Protein AF-A0A3M7KYK2-F1 (afdb_monomer_lite)

Foldseek 3Di:
DVQVVVVQVVVQVVCCVVVVDHDDDDDDAAQVQQPDDDPPPPPPDDDDDVVRVVCVVVVPDDPPDPPDPQPPPWDKDWDWDQTPVRDIDIDIDTHDDQLLVLLQRVQGNDDPVLVVVLQVLCVVLQWGHHSGFIWHDDPNDIDGPPAGAAAQEPPRDGDHDPPDHHRDTDNHNQSVCVSSHHGDDRSNRRDDD

Radius of gyration: 18.64 Å; chains: 1; bounding box: 44×45×49 Å

Secondary structure (DSSP, 8-state):
-HHHHHHHHHHHHHHHHHHS---------HHHHTT--------SS--S-HHHHHHHHTT--------S--S--SEEEEEEEE-TTS-EEEEEEEE--GGGHHHHHHHHH--HHHHHHHHHHHHHTTEEE-SS-EEEEETTEEEEETTTSPPEETTTEE-PPTT--TT----SHHHHHHHTTS----GGGG---

Organism: Auxenochlorella protothecoides (NCBI:txid3075)

Sequence (193 aa):
AEDVAEAVSRVQESLTRSSGVDGWTVEVVGGEARGGAAHDTAQEGLMPSHLERMRKDLELEDSAAPGVQSLDRFDHIYGVRRTAAGKVRRLDIILAPSEEFAMALVGWTGSRTYLRLLRQHAKDVGMYLNSHRLLRKIDGKARLVPDEAPPIVKGGREAWPVGWHAGRRILRQEDVFELLGVPYREPADRNCP

Structure (mmCIF, N/CA/C/O backbone):
data_AF-A0A3M7KYK2-F1
#
_entry.id   AF-A0A3M7KYK2-F1
#
loop_
_atom_site.group_PDB
_atom_site.id
_atom_site.type_symbol
_atom_site.label_atom_id
_atom_site.label_alt_id
_atom_site.label_comp_id
_atom_site.label_asym_id
_atom_site.label_entity_id
_atom_site.label_seq_id
_atom_site.pdbx_PDB_ins_code
_atom_site.Cartn_x
_atom_site.Cartn_y
_atom_site.Cartn_z
_atom_site.occupancy
_atom_site.B_iso_or_equiv
_atom_site.auth_seq_id
_atom_site.auth_comp_id
_atom_site.auth_asym_id
_atom_site.auth_atom_id
_atom_site.pdbx_PDB_model_num
ATOM 1 N N . ALA A 1 1 ? -18.487 2.452 10.565 1.00 59.88 1 ALA A N 1
ATOM 2 C CA . ALA A 1 1 ? -18.337 3.909 10.371 1.00 59.88 1 ALA A CA 1
ATOM 3 C C . ALA A 1 1 ? -17.957 4.606 11.680 1.00 59.88 1 ALA A C 1
ATOM 5 O O . ALA A 1 1 ? -16.775 4.849 11.866 1.00 59.88 1 ALA A O 1
ATOM 6 N N . GLU A 1 2 ? -18.883 4.831 12.621 1.00 63.69 2 GLU A N 1
ATOM 7 C CA . GLU A 1 2 ? -18.596 5.546 13.887 1.00 63.69 2 GLU A CA 1
ATOM 8 C C . GLU A 1 2 ? -17.530 4.849 14.757 1.00 63.69 2 GLU A C 1
ATOM 10 O O . GLU A 1 2 ? -16.568 5.472 15.190 1.00 63.69 2 GLU A O 1
ATOM 15 N N . ASP A 1 3 ? -17.621 3.523 14.893 1.00 81.56 3 ASP A N 1
ATOM 16 C CA . ASP A 1 3 ? -16.663 2.707 15.657 1.00 81.56 3 ASP A CA 1
ATOM 17 C C . ASP A 1 3 ? -15.225 2.740 15.085 1.00 81.56 3 ASP A C 1
ATOM 19 O O . ASP A 1 3 ? -14.246 2.630 15.820 1.00 81.56 3 ASP A O 1
ATOM 23 N N . VAL A 1 4 ? -15.084 2.897 13.763 1.00 85.38 4 VAL A N 1
ATOM 24 C CA . VAL A 1 4 ? -13.775 2.978 13.088 1.00 85.38 4 VAL A CA 1
ATOM 25 C C . VAL A 1 4 ? -13.176 4.372 13.258 1.00 85.38 4 VAL A C 1
ATOM 27 O O . VAL A 1 4 ? -11.998 4.482 13.578 1.0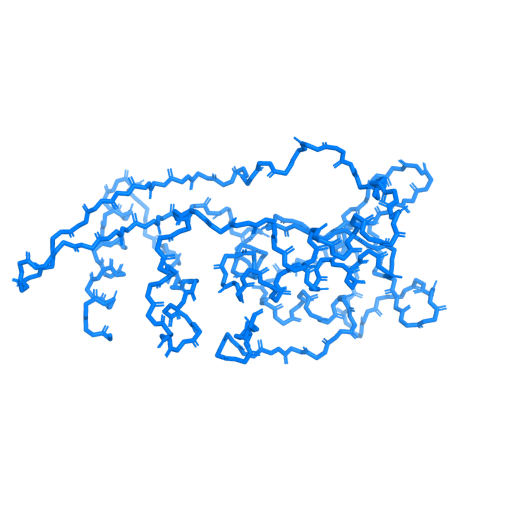0 85.38 4 VAL A O 1
ATOM 30 N N . ALA A 1 5 ? -13.986 5.425 13.112 1.00 87.50 5 ALA A N 1
ATOM 31 C CA . ALA A 1 5 ? -13.544 6.798 13.346 1.00 87.50 5 ALA A CA 1
ATOM 32 C C . ALA A 1 5 ? -13.070 6.998 14.797 1.00 87.50 5 ALA A C 1
ATOM 34 O O . ALA A 1 5 ? -12.009 7.579 15.021 1.00 87.50 5 ALA A O 1
ATOM 35 N N . GLU A 1 6 ? -13.796 6.436 15.774 1.00 88.25 6 GLU A N 1
ATOM 36 C CA . GLU A 1 6 ? -13.362 6.425 17.177 1.00 88.25 6 GLU A CA 1
ATOM 37 C C . GLU A 1 6 ? -12.011 5.707 17.337 1.00 88.25 6 GLU A C 1
ATOM 39 O O . GLU A 1 6 ? -11.122 6.190 18.039 1.00 88.25 6 GLU A O 1
ATOM 44 N N . ALA A 1 7 ? -11.826 4.562 16.670 1.00 88.62 7 ALA A N 1
ATOM 45 C CA . ALA A 1 7 ? -10.569 3.821 16.720 1.00 88.62 7 ALA A CA 1
ATOM 46 C C . ALA A 1 7 ? -9.393 4.636 16.165 1.00 88.62 7 ALA A C 1
ATOM 48 O O . ALA A 1 7 ? -8.351 4.700 16.812 1.00 88.62 7 ALA A O 1
ATOM 49 N N . VAL A 1 8 ? -9.568 5.276 15.004 1.00 91.75 8 VAL A N 1
ATOM 50 C CA . VAL A 1 8 ? -8.538 6.113 14.368 1.00 91.75 8 VAL A CA 1
ATOM 51 C C . VAL A 1 8 ? -8.145 7.271 15.280 1.00 91.75 8 VAL A C 1
ATOM 53 O O . VAL A 1 8 ? -6.960 7.447 15.553 1.00 91.75 8 VAL A O 1
ATOM 56 N N . SER A 1 9 ? -9.126 7.997 15.824 1.00 90.56 9 SER A N 1
ATOM 57 C CA . SER A 1 9 ? -8.880 9.113 16.744 1.00 90.56 9 SER A CA 1
ATOM 58 C C . SER A 1 9 ? -8.108 8.664 17.991 1.00 90.56 9 SER A C 1
ATOM 60 O O . SER A 1 9 ? -7.094 9.269 18.338 1.00 90.56 9 SER A O 1
ATOM 62 N N . ARG A 1 10 ? -8.495 7.542 18.615 1.00 89.19 10 ARG A N 1
ATOM 63 C CA . ARG A 1 10 ? -7.775 6.995 19.779 1.00 89.19 10 ARG A CA 1
ATOM 64 C C . ARG A 1 10 ? -6.349 6.558 19.448 1.00 89.19 10 ARG A C 1
ATOM 66 O O . ARG A 1 10 ? -5.458 6.727 20.280 1.00 89.19 10 ARG A O 1
ATOM 73 N N . VAL A 1 11 ? -6.127 5.976 18.268 1.00 90.69 11 VAL A N 1
ATOM 74 C CA . VAL A 1 11 ? -4.783 5.591 17.811 1.00 90.69 11 VAL A CA 1
ATOM 75 C C . VAL A 1 11 ? -3.921 6.834 17.610 1.00 90.69 11 VAL A C 1
ATOM 77 O O . VAL A 1 11 ? -2.809 6.867 18.129 1.00 90.69 11 VAL A O 1
ATOM 80 N N . GLN A 1 12 ? -4.440 7.872 16.948 1.00 90.62 12 GLN A N 1
ATOM 81 C CA . GLN A 1 12 ? -3.732 9.143 16.766 1.00 90.62 12 GLN A CA 1
ATOM 82 C C . GLN A 1 12 ? -3.347 9.779 18.106 1.00 90.62 12 GLN A C 1
ATOM 84 O O . GLN A 1 12 ? -2.176 10.075 18.326 1.00 90.62 12 GLN A O 1
ATOM 89 N N . GLU A 1 13 ? -4.293 9.907 19.041 1.00 89.06 13 GLU A N 1
ATOM 90 C CA . GLU A 1 13 ? -4.017 10.443 20.380 1.00 89.06 13 GLU A CA 1
ATOM 91 C C . GLU A 1 13 ? -2.962 9.623 21.132 1.00 89.06 13 GLU A C 1
ATOM 93 O O . GLU A 1 13 ? -2.103 10.178 21.822 1.00 89.06 13 GLU A O 1
ATOM 98 N N . SER A 1 14 ? -3.027 8.293 21.022 1.00 87.81 14 SER A N 1
ATOM 99 C CA . SER A 1 14 ? -2.068 7.404 21.671 1.00 87.81 14 SER A CA 1
ATOM 100 C C . SER A 1 14 ? -0.672 7.540 21.069 1.00 87.81 14 SER A C 1
ATOM 102 O O . SER A 1 14 ? 0.290 7.549 21.833 1.00 87.81 14 SER A O 1
ATOM 104 N N . LEU A 1 15 ? -0.558 7.649 19.741 1.00 85.75 15 LEU A N 1
ATOM 105 C CA . LEU A 1 15 ? 0.714 7.829 19.037 1.00 85.75 15 LEU A CA 1
ATOM 106 C C . LEU A 1 15 ? 1.351 9.174 19.376 1.00 85.75 15 LEU A C 1
ATOM 108 O O . LEU A 1 15 ? 2.526 9.211 19.740 1.00 85.75 15 LEU A O 1
ATOM 112 N N . THR A 1 16 ? 0.582 10.265 19.341 1.00 86.44 16 THR A N 1
ATOM 113 C CA . THR A 1 16 ? 1.059 11.588 19.769 1.00 86.44 16 THR A CA 1
ATOM 114 C C . THR A 1 16 ? 1.558 11.538 21.212 1.00 86.44 16 THR A C 1
ATOM 116 O O . THR A 1 16 ? 2.676 11.961 21.504 1.00 86.44 16 THR A O 1
ATOM 119 N N . ARG A 1 17 ? 0.768 10.957 22.125 1.00 86.56 17 ARG A N 1
ATOM 120 C CA . ARG A 1 17 ? 1.125 10.882 23.548 1.00 86.56 17 ARG A CA 1
ATOM 121 C C . ARG A 1 17 ? 2.377 10.042 23.801 1.00 86.56 17 ARG A C 1
ATOM 123 O O . ARG A 1 17 ? 3.172 10.411 24.658 1.00 86.56 17 ARG A O 1
ATOM 130 N N . SER A 1 18 ? 2.532 8.906 23.120 1.00 84.94 18 SER A N 1
ATOM 131 C CA . SER A 1 18 ? 3.648 7.983 23.363 1.00 84.94 18 SER A CA 1
ATOM 132 C C . SER A 1 18 ? 4.945 8.420 22.689 1.00 84.94 18 SER A C 1
ATOM 134 O O . SER A 1 18 ? 6.015 8.209 23.252 1.00 84.94 18 SER A O 1
ATOM 136 N N . SER A 1 19 ? 4.860 9.024 21.502 1.00 82.88 19 SER A N 1
ATOM 137 C CA . SER A 1 19 ? 6.032 9.489 20.754 1.00 82.88 19 SER A CA 1
ATOM 138 C C . SER A 1 19 ? 6.493 10.889 21.161 1.00 82.88 19 SER A C 1
ATOM 140 O O . SER A 1 19 ? 7.652 11.228 20.942 1.00 82.88 19 SER A O 1
ATOM 142 N N . GLY A 1 20 ? 5.601 11.709 21.730 1.00 84.38 20 GLY A N 1
ATOM 143 C CA . GLY A 1 20 ? 5.850 13.134 21.960 1.00 84.38 20 GLY A CA 1
ATOM 144 C C . GLY A 1 20 ? 5.929 13.955 20.667 1.00 84.38 20 GLY A C 1
ATOM 145 O O . GLY A 1 20 ? 6.381 15.097 20.704 1.00 84.38 20 GLY A O 1
ATOM 146 N N . VAL A 1 21 ? 5.525 13.374 19.532 1.00 80.19 21 VAL A N 1
ATOM 147 C CA . VAL A 1 21 ? 5.583 13.979 18.200 1.00 80.19 21 VAL A CA 1
ATOM 148 C C . VAL A 1 21 ? 4.176 14.038 17.614 1.00 80.19 21 VAL A C 1
ATOM 150 O O . VAL A 1 21 ? 3.455 13.040 17.601 1.00 80.19 21 VAL A O 1
ATOM 153 N N . ASP A 1 22 ? 3.804 15.210 17.108 1.00 85.50 22 ASP A N 1
ATOM 154 C CA . ASP A 1 22 ? 2.563 15.427 16.365 1.00 85.50 22 ASP A CA 1
ATOM 155 C C . ASP A 1 22 ? 2.722 15.122 14.868 1.00 85.50 22 ASP A C 1
ATOM 157 O O . ASP A 1 22 ? 3.828 14.997 14.345 1.00 85.50 22 ASP A O 1
ATOM 161 N N . GLY A 1 23 ? 1.596 15.037 14.152 1.00 84.50 23 GLY A N 1
ATOM 162 C CA . GLY A 1 23 ? 1.594 14.894 12.690 1.00 84.50 23 GLY A CA 1
ATOM 163 C C . GLY A 1 23 ? 1.622 13.451 12.179 1.00 84.50 23 GLY A C 1
ATOM 164 O O . GLY A 1 23 ? 1.933 13.219 11.011 1.00 84.50 23 GLY A O 1
ATOM 165 N N . TRP A 1 24 ? 1.272 12.475 13.020 1.00 87.25 24 TRP A N 1
ATOM 166 C CA . TRP A 1 24 ? 1.077 11.094 12.581 1.00 87.25 24 TRP A CA 1
ATOM 167 C C . TRP A 1 24 ? -0.020 11.000 11.517 1.00 87.25 24 TRP A C 1
ATOM 169 O O . TRP A 1 24 ? -1.162 11.410 11.733 1.00 87.25 24 TRP A O 1
ATOM 179 N N . THR A 1 25 ? 0.322 10.400 10.378 1.00 92.38 25 THR A N 1
ATOM 180 C CA . THR A 1 25 ? -0.662 10.012 9.363 1.00 92.38 25 THR A CA 1
ATOM 181 C C . THR A 1 25 ? -1.198 8.629 9.713 1.00 92.38 25 THR A C 1
ATOM 183 O O . THR A 1 25 ? -0.422 7.690 9.884 1.00 92.38 25 THR A O 1
ATOM 186 N N . VAL A 1 26 ? -2.519 8.505 9.842 1.00 93.81 26 VAL A N 1
ATOM 187 C CA . VAL A 1 26 ? -3.191 7.243 10.172 1.00 93.81 26 VAL A CA 1
ATOM 188 C C . VAL A 1 26 ? -4.247 6.972 9.117 1.00 93.81 26 VAL A C 1
ATOM 190 O O . VAL A 1 26 ? -5.131 7.793 8.900 1.00 93.81 26 VAL A O 1
ATOM 193 N N . GLU A 1 27 ? -4.151 5.804 8.493 1.00 94.94 27 GLU A N 1
ATOM 194 C CA . GLU A 1 27 ? -5.055 5.360 7.437 1.00 94.94 27 GLU A CA 1
ATOM 195 C C . GLU A 1 27 ? -5.660 4.007 7.799 1.00 94.94 27 GLU A C 1
ATOM 197 O O . GLU A 1 27 ? -4.992 3.126 8.351 1.00 94.94 27 GLU A O 1
ATOM 202 N N . VAL A 1 28 ? -6.941 3.836 7.482 1.00 94.75 28 VAL A N 1
ATOM 203 C CA . VAL A 1 28 ? -7.630 2.555 7.656 1.00 94.75 28 VAL A CA 1
ATOM 204 C C . VAL A 1 28 ? -7.282 1.662 6.471 1.00 94.75 28 VAL A C 1
ATOM 206 O O . VAL A 1 28 ? -7.365 2.081 5.320 1.00 94.75 28 VAL A O 1
ATOM 209 N N . VAL A 1 29 ? -6.925 0.411 6.751 1.00 94.56 29 VAL A N 1
ATOM 210 C CA . VAL A 1 29 ? -6.591 -0.610 5.747 1.00 94.56 29 VAL A CA 1
ATOM 211 C C . VAL A 1 29 ? -7.493 -1.841 5.905 1.00 94.56 29 VAL A C 1
ATOM 213 O O . VAL A 1 29 ? -8.429 -1.859 6.708 1.00 94.56 29 VAL A O 1
ATOM 216 N N . GLY A 1 30 ? -7.247 -2.893 5.124 1.00 92.06 30 GLY A N 1
ATOM 217 C CA . GLY A 1 30 ? -8.010 -4.134 5.197 1.00 92.06 30 GLY A CA 1
ATOM 218 C C . GLY A 1 30 ? -9.466 -3.999 4.740 1.00 92.06 30 GLY A C 1
ATOM 219 O O . GLY A 1 30 ? -9.801 -3.184 3.886 1.00 92.06 30 GLY A O 1
ATOM 220 N N . GLY A 1 31 ? -10.338 -4.866 5.264 1.00 89.69 31 GLY A N 1
ATOM 221 C CA . GLY A 1 31 ? -11.735 -4.971 4.818 1.00 89.69 31 GLY A CA 1
ATOM 222 C C . GLY A 1 31 ? -12.553 -3.691 4.995 1.00 89.69 31 GLY A C 1
ATOM 223 O O . GLY A 1 31 ? -13.379 -3.385 4.139 1.00 89.69 31 GLY A O 1
ATOM 224 N N . GLU A 1 32 ? -12.282 -2.919 6.050 1.00 90.50 32 GLU A N 1
ATOM 225 C CA . GLU A 1 32 ? -12.949 -1.635 6.303 1.00 90.50 32 GLU A CA 1
ATOM 226 C C . GLU A 1 32 ? -12.626 -0.609 5.207 1.00 90.50 32 GLU A C 1
ATOM 228 O O . GLU A 1 32 ? -13.537 0.009 4.663 1.00 90.50 32 GLU A O 1
ATOM 233 N N . ALA A 1 33 ? -11.358 -0.503 4.789 1.00 92.00 33 ALA A N 1
ATOM 234 C CA . ALA A 1 33 ? -10.956 0.380 3.690 1.00 92.00 33 ALA A CA 1
ATOM 235 C C . ALA A 1 33 ? -11.617 0.004 2.355 1.00 92.00 33 ALA A C 1
ATOM 237 O O . ALA A 1 33 ? -11.868 0.857 1.510 1.00 92.00 33 ALA A O 1
ATOM 238 N N . ARG A 1 34 ? -11.928 -1.283 2.165 1.00 92.44 34 ARG A N 1
ATOM 239 C CA . ARG A 1 34 ? -12.569 -1.806 0.951 1.00 92.44 34 ARG A CA 1
ATOM 240 C C . ARG A 1 34 ? -14.101 -1.780 0.995 1.00 92.44 34 ARG A C 1
ATOM 242 O O . ARG A 1 34 ? -14.731 -2.460 0.186 1.00 92.44 34 ARG A O 1
ATOM 249 N N . GLY A 1 35 ? -14.704 -1.040 1.927 1.00 85.19 35 GLY A N 1
ATOM 250 C CA . GLY A 1 35 ? -16.158 -0.863 2.000 1.00 85.19 35 GLY A CA 1
ATOM 251 C C . GLY A 1 35 ? -16.911 -1.934 2.796 1.00 85.19 35 GLY A C 1
ATOM 252 O O . GLY A 1 35 ? -18.132 -1.996 2.704 1.00 85.19 35 GLY A O 1
ATOM 253 N N . GLY A 1 36 ? -16.214 -2.751 3.592 1.00 68.31 36 GLY A N 1
ATOM 254 C CA . GLY A 1 36 ? -16.837 -3.624 4.586 1.00 68.31 36 GLY A CA 1
ATOM 255 C C . GLY A 1 36 ? -17.591 -4.820 4.001 1.00 68.31 36 GLY A C 1
ATOM 256 O O . GLY A 1 36 ? -18.817 -4.857 3.992 1.00 68.31 36 GLY A O 1
ATOM 257 N N . ALA A 1 37 ? -16.859 -5.868 3.623 1.00 44.16 37 ALA A N 1
ATOM 258 C CA . ALA A 1 37 ? -17.377 -7.222 3.801 1.00 44.16 37 ALA A CA 1
ATOM 259 C C . ALA A 1 37 ? -17.016 -7.670 5.223 1.00 44.16 37 ALA A C 1
ATOM 261 O O . ALA A 1 37 ? -15.950 -7.309 5.727 1.00 44.16 37 ALA A O 1
ATOM 262 N N . ALA A 1 38 ? -17.922 -8.406 5.874 1.00 42.47 38 ALA A N 1
ATOM 263 C CA . ALA A 1 38 ? -17.741 -8.959 7.212 1.00 42.47 38 ALA A CA 1
ATOM 264 C C . ALA A 1 38 ? -16.336 -9.551 7.406 1.00 42.47 38 ALA A C 1
ATOM 266 O O . ALA A 1 38 ? -15.736 -10.021 6.439 1.00 42.47 38 ALA A O 1
ATOM 267 N N . HIS A 1 39 ? -15.856 -9.517 8.661 1.00 41.62 39 HIS A N 1
ATOM 268 C CA . HIS A 1 39 ? -14.653 -10.203 9.145 1.00 41.62 39 HIS A CA 1
ATOM 269 C C . HIS A 1 39 ? -14.289 -11.379 8.243 1.00 41.62 39 HIS A C 1
ATOM 271 O O . HIS A 1 39 ? -15.163 -12.218 8.006 1.00 41.62 39 HIS A O 1
ATOM 277 N N . ASP A 1 40 ? -13.016 -11.463 7.830 1.00 40.84 40 ASP A N 1
ATOM 278 C CA . ASP A 1 40 ? -12.405 -12.732 7.435 1.00 40.84 40 ASP A CA 1
ATOM 279 C C . ASP A 1 40 ? -12.871 -13.755 8.471 1.00 40.84 40 ASP A C 1
ATOM 281 O O . ASP A 1 40 ? -12.436 -13.744 9.628 1.00 40.84 40 ASP A O 1
ATOM 285 N N . THR A 1 41 ? -13.889 -14.530 8.094 1.00 35.00 41 THR A N 1
ATOM 286 C CA . THR A 1 41 ? -14.477 -15.533 8.963 1.00 35.00 41 THR A CA 1
ATOM 287 C C . THR A 1 41 ? -13.315 -16.456 9.236 1.00 35.00 41 THR A C 1
ATOM 289 O O . THR A 1 41 ? -12.590 -16.790 8.293 1.00 35.00 41 THR A O 1
ATOM 292 N N . ALA A 1 42 ? -13.058 -16.711 10.519 1.00 33.69 42 ALA A N 1
ATOM 293 C CA . ALA A 1 42 ? -11.889 -17.428 10.997 1.00 33.69 42 ALA A CA 1
ATOM 294 C C . ALA A 1 42 ? -11.447 -18.482 9.974 1.00 33.69 42 ALA A C 1
ATOM 296 O O . ALA A 1 42 ? -12.242 -19.336 9.584 1.00 33.69 42 ALA A O 1
ATOM 297 N N . GLN A 1 43 ? -10.194 -18.408 9.515 1.00 41.28 43 GLN A N 1
ATOM 298 C CA . GLN A 1 43 ? -9.599 -19.459 8.681 1.00 41.28 43 GLN A CA 1
ATOM 299 C C . GLN A 1 43 ? -9.304 -20.704 9.520 1.00 41.28 43 GLN A C 1
ATOM 301 O O . GLN A 1 43 ? -8.238 -21.299 9.417 1.00 41.28 43 GLN A O 1
ATOM 306 N N . GLU A 1 44 ? -10.238 -21.093 10.378 1.00 30.69 44 GLU A N 1
ATOM 307 C CA . GLU A 1 44 ? -10.228 -22.390 11.014 1.00 30.69 44 GLU A CA 1
ATOM 308 C C . GLU A 1 44 ? -10.760 -23.389 9.984 1.00 30.69 44 GLU A C 1
ATOM 310 O O . GLU A 1 44 ? -11.952 -23.453 9.695 1.00 30.69 44 GLU A O 1
ATOM 315 N N . GLY A 1 45 ? -9.838 -24.133 9.368 1.00 40.31 45 GLY A N 1
ATOM 316 C CA . GLY A 1 45 ? -10.164 -25.335 8.596 1.00 40.31 45 GLY A CA 1
ATOM 317 C C . GLY A 1 45 ? -10.263 -25.196 7.074 1.00 40.31 45 GLY A C 1
ATOM 318 O O . GLY A 1 45 ? -10.680 -26.152 6.420 1.00 40.31 45 GLY A O 1
ATOM 319 N N . LEU A 1 46 ? -9.866 -24.075 6.463 1.00 39.56 46 LEU A N 1
ATOM 320 C CA . LEU A 1 46 ? -9.838 -24.001 4.998 1.00 39.56 46 LEU A CA 1
ATOM 321 C C . LEU A 1 46 ? -8.626 -24.758 4.437 1.00 39.56 46 LEU A C 1
ATOM 323 O O . LEU A 1 46 ? -7.484 -24.319 4.550 1.00 39.56 46 LEU A O 1
ATOM 327 N N . MET A 1 47 ? -8.939 -25.897 3.808 1.00 39.09 47 MET A N 1
ATOM 328 C CA . MET A 1 47 ? -8.150 -26.605 2.792 1.00 39.09 47 MET A CA 1
ATOM 329 C C . MET A 1 47 ? -7.330 -25.640 1.920 1.00 39.09 47 MET A C 1
ATOM 331 O O . MET A 1 47 ? -7.786 -24.510 1.711 1.00 39.09 47 MET A O 1
ATOM 335 N N . PRO A 1 48 ? -6.194 -26.089 1.339 1.00 48.44 48 PRO A N 1
ATOM 336 C CA . PRO A 1 48 ? -5.345 -25.250 0.501 1.00 48.44 48 PRO A CA 1
ATOM 337 C C . PRO A 1 48 ? -6.197 -24.402 -0.440 1.00 48.44 48 PRO A C 1
ATOM 339 O O . PRO A 1 48 ? -7.138 -24.907 -1.083 1.00 48.44 48 PRO A O 1
ATOM 342 N N . SER A 1 49 ? -5.912 -23.099 -0.452 1.00 55.50 49 SER A N 1
ATOM 343 C CA . SER A 1 49 ? -6.605 -22.124 -1.286 1.00 55.50 49 SER A CA 1
ATOM 344 C C . SER A 1 49 ? -6.716 -22.673 -2.706 1.00 55.50 49 SER A C 1
ATOM 346 O O . SER A 1 49 ? -5.847 -23.423 -3.147 1.00 55.50 49 SER A O 1
ATOM 348 N N . HIS A 1 50 ? -7.783 -22.348 -3.442 1.00 53.06 50 HIS A N 1
ATOM 349 C CA . HIS A 1 50 ? -7.945 -22.866 -4.810 1.00 53.06 50 HIS A CA 1
ATOM 350 C C . HIS A 1 50 ? -6.682 -22.658 -5.663 1.00 53.06 50 HIS A C 1
ATOM 352 O O . HIS A 1 50 ? -6.329 -23.529 -6.441 1.00 53.06 50 HIS A O 1
ATOM 358 N N . LEU A 1 51 ? -5.930 -21.582 -5.410 1.00 51.25 51 LEU A N 1
ATOM 359 C CA . LEU A 1 51 ? -4.621 -21.321 -6.009 1.00 51.25 51 LEU A CA 1
ATOM 360 C C . LEU A 1 51 ? -3.519 -22.315 -5.600 1.00 51.25 51 LEU A C 1
ATOM 362 O O . LEU A 1 51 ? -2.713 -22.687 -6.441 1.00 51.25 51 LEU A O 1
ATOM 366 N N . GLU A 1 52 ? -3.458 -22.753 -4.341 1.00 54.59 52 GLU A N 1
ATOM 367 C CA . GLU A 1 52 ? -2.514 -23.792 -3.895 1.00 54.59 52 GLU A CA 1
ATOM 368 C C . GLU A 1 52 ? -2.869 -25.164 -4.477 1.00 54.59 52 GLU A C 1
ATOM 370 O O . GLU A 1 52 ? -1.972 -25.893 -4.893 1.00 54.59 52 GLU A O 1
ATOM 375 N N . ARG A 1 53 ? -4.167 -25.490 -4.576 1.00 62.38 53 ARG A N 1
ATOM 376 C CA . ARG A 1 53 ? -4.630 -26.687 -5.299 1.00 62.38 53 ARG A CA 1
ATOM 377 C C . ARG A 1 53 ? -4.261 -26.620 -6.776 1.00 62.38 53 ARG A C 1
ATOM 379 O O . ARG A 1 53 ? -3.598 -27.522 -7.255 1.00 62.38 53 ARG A O 1
ATOM 386 N N . MET A 1 54 ? -4.555 -25.510 -7.452 1.00 58.75 54 MET A N 1
ATOM 387 C CA . MET A 1 54 ? -4.183 -25.311 -8.855 1.00 58.75 54 MET A CA 1
ATOM 388 C C . MET A 1 54 ? -2.670 -25.373 -9.080 1.00 58.75 54 MET A C 1
ATOM 390 O O . MET A 1 54 ? -2.236 -25.974 -10.052 1.00 58.75 54 MET A O 1
ATOM 394 N N . ARG A 1 55 ? -1.846 -24.791 -8.195 1.00 60.81 55 ARG A N 1
ATOM 395 C CA . ARG A 1 55 ? -0.378 -24.904 -8.295 1.00 60.81 55 ARG A CA 1
ATOM 396 C C . ARG A 1 55 ? 0.084 -26.354 -8.219 1.00 60.81 55 ARG A C 1
ATOM 398 O O . ARG A 1 55 ? 0.966 -26.736 -8.978 1.00 60.81 55 ARG A O 1
ATOM 405 N N . LYS A 1 56 ? -0.521 -27.138 -7.322 1.00 63.09 56 LYS A N 1
ATOM 406 C CA . LYS A 1 56 ? -0.240 -28.566 -7.181 1.00 63.09 56 LYS A CA 1
ATOM 407 C C . LYS A 1 56 ? -0.722 -29.365 -8.396 1.00 63.09 56 LYS A C 1
ATOM 409 O O . LYS A 1 56 ? 0.036 -30.179 -8.902 1.00 63.09 56 LYS A O 1
ATOM 414 N N . ASP A 1 57 ? -1.941 -29.112 -8.865 1.00 70.38 57 ASP A N 1
ATOM 415 C CA . ASP A 1 57 ? -2.551 -29.806 -10.008 1.00 70.38 57 ASP A CA 1
ATOM 416 C C . ASP A 1 57 ? -1.809 -29.524 -11.324 1.00 70.38 57 ASP A C 1
ATOM 418 O O . ASP A 1 57 ? -1.787 -30.362 -12.218 1.00 70.38 57 ASP A O 1
ATOM 422 N N . LEU A 1 58 ? -1.202 -28.341 -11.441 1.00 68.38 58 LEU A N 1
ATOM 423 C CA . LEU A 1 58 ? -0.432 -27.913 -12.610 1.00 68.38 58 LEU A CA 1
ATOM 424 C C . LEU A 1 58 ? 1.075 -28.202 -12.487 1.00 68.38 58 LEU A C 1
ATOM 426 O O . LEU A 1 58 ? 1.831 -27.733 -13.334 1.00 68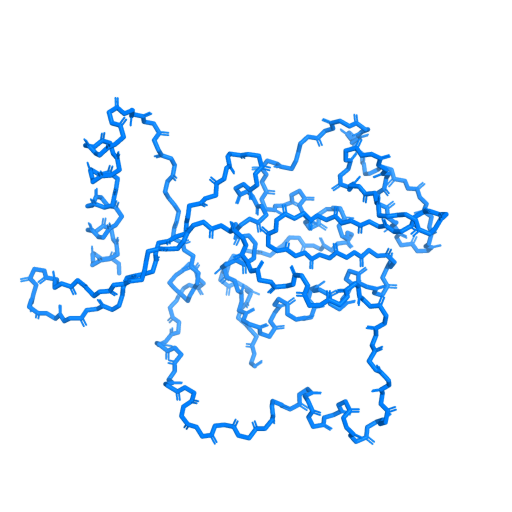.38 58 LEU A O 1
ATOM 430 N N . GLU A 1 59 ? 1.510 -28.911 -11.437 1.00 66.44 59 GLU A N 1
ATOM 431 C CA . GLU A 1 59 ? 2.922 -29.244 -11.167 1.00 66.44 59 GLU A CA 1
ATOM 432 C C . GLU A 1 59 ? 3.870 -28.029 -11.259 1.00 66.44 59 GLU A C 1
ATOM 434 O O . GLU A 1 59 ? 5.020 -28.132 -11.684 1.00 66.44 59 GLU A O 1
ATOM 439 N N . LEU A 1 60 ? 3.386 -26.842 -10.877 1.00 60.06 60 LEU A N 1
ATOM 440 C CA . LEU A 1 60 ? 4.161 -25.609 -11.004 1.00 60.06 60 LEU A CA 1
ATOM 441 C C . LEU A 1 60 ? 5.271 -25.573 -9.949 1.00 60.06 60 LEU A C 1
ATOM 443 O O . LEU A 1 60 ? 4.990 -25.592 -8.749 1.00 60.06 60 LEU A O 1
ATOM 447 N N . GLU A 1 61 ? 6.523 -25.450 -10.396 1.00 51.72 61 GLU A N 1
ATOM 448 C CA . GLU A 1 61 ? 7.673 -25.271 -9.508 1.00 51.72 61 GLU A CA 1
ATOM 449 C C . GLU A 1 61 ? 7.560 -23.985 -8.672 1.00 51.72 61 GLU A C 1
ATOM 451 O O . GLU A 1 61 ? 6.954 -22.976 -9.068 1.00 51.72 61 GLU A O 1
ATOM 456 N N . ASP A 1 62 ? 8.181 -23.995 -7.491 1.00 49.22 62 ASP A N 1
ATOM 457 C CA . ASP A 1 62 ? 8.290 -22.797 -6.675 1.00 49.22 62 ASP A CA 1
ATOM 458 C C . ASP A 1 62 ? 9.093 -21.733 -7.418 1.00 49.22 62 ASP A C 1
ATOM 460 O O . ASP A 1 62 ? 10.294 -21.851 -7.646 1.00 49.22 62 ASP A O 1
ATOM 464 N N . SER A 1 63 ? 8.397 -20.661 -7.808 1.00 46.41 63 SER A N 1
ATOM 465 C CA . SER A 1 63 ? 9.016 -19.491 -8.419 1.00 46.41 63 SER A CA 1
ATOM 466 C C . SER A 1 63 ? 10.241 -19.080 -7.601 1.00 46.41 63 SER A C 1
ATOM 468 O O . SER A 1 63 ? 10.089 -18.854 -6.398 1.00 46.41 63 SER A O 1
ATOM 470 N N . ALA A 1 64 ? 11.392 -18.908 -8.262 1.00 42.59 64 ALA A N 1
ATOM 471 C CA . ALA A 1 64 ? 12.672 -18.422 -7.728 1.00 42.59 64 ALA A CA 1
ATOM 472 C C . ALA A 1 64 ? 12.626 -16.970 -7.191 1.00 42.59 64 ALA A C 1
ATOM 474 O O . ALA A 1 64 ? 13.596 -16.212 -7.277 1.00 42.59 64 ALA A O 1
ATOM 475 N N . ALA A 1 65 ? 11.476 -16.557 -6.657 1.00 44.69 65 ALA A N 1
ATOM 476 C CA . ALA A 1 65 ? 11.355 -15.395 -5.810 1.00 44.69 65 ALA A CA 1
ATOM 477 C C . ALA A 1 65 ? 12.304 -15.582 -4.615 1.00 44.69 65 ALA A C 1
ATOM 479 O O . ALA A 1 65 ? 12.354 -16.682 -4.059 1.00 44.69 65 ALA A O 1
ATOM 480 N N . PRO A 1 66 ? 13.059 -14.541 -4.227 1.00 40.88 66 PRO A N 1
ATOM 481 C CA . PRO A 1 66 ? 13.943 -14.591 -3.071 1.00 40.88 66 PRO A CA 1
ATOM 482 C C . PRO A 1 66 ? 13.224 -15.225 -1.875 1.00 40.88 66 PRO A C 1
ATOM 484 O O . PRO A 1 66 ? 12.158 -14.759 -1.465 1.00 40.88 66 PRO A O 1
ATOM 487 N N . GLY A 1 67 ? 13.773 -16.338 -1.388 1.00 37.94 67 GLY A N 1
ATOM 488 C CA . GLY A 1 67 ? 13.151 -17.160 -0.360 1.00 37.94 67 GLY A CA 1
ATOM 489 C C . GLY A 1 67 ? 12.910 -16.379 0.929 1.00 37.94 67 GLY A C 1
ATOM 490 O O . GLY A 1 67 ? 13.764 -15.611 1.352 1.00 37.94 67 GLY A O 1
ATOM 491 N N . VAL A 1 68 ? 11.737 -16.594 1.533 1.00 38.91 68 VAL A N 1
ATOM 492 C CA . VAL A 1 68 ? 11.454 -16.523 2.985 1.00 38.91 68 VAL A CA 1
ATOM 493 C C . VAL A 1 68 ? 11.980 -15.278 3.740 1.00 38.91 68 VAL A C 1
ATOM 495 O O . VAL A 1 68 ? 12.068 -15.273 4.957 1.00 38.91 68 VAL A O 1
ATOM 498 N N . GLN A 1 69 ? 12.238 -14.159 3.060 1.00 37.19 69 GLN A N 1
ATOM 499 C CA . GLN A 1 69 ? 12.324 -12.822 3.672 1.00 37.19 69 GLN A CA 1
ATOM 500 C C . GLN A 1 69 ? 10.973 -12.089 3.594 1.00 37.19 69 GLN A C 1
ATOM 502 O O . GLN A 1 69 ? 10.890 -10.875 3.725 1.00 37.19 69 GLN A O 1
ATOM 507 N N . SER A 1 70 ? 9.894 -12.852 3.388 1.00 46.12 70 SER A N 1
ATOM 508 C CA . SER A 1 70 ? 8.496 -12.409 3.347 1.00 46.12 70 SER A CA 1
ATOM 509 C C . SER A 1 70 ? 7.873 -12.281 4.748 1.00 46.12 70 SER A C 1
ATOM 511 O O . SER A 1 70 ? 6.668 -12.483 4.906 1.00 46.12 70 SER A O 1
ATOM 513 N N . LEU A 1 71 ? 8.666 -11.984 5.777 1.00 56.75 71 LEU A N 1
ATOM 514 C CA . LEU A 1 71 ? 8.092 -11.450 7.006 1.00 56.75 71 LEU A CA 1
ATOM 515 C C . LEU A 1 71 ? 7.924 -9.957 6.772 1.00 56.75 71 LEU A C 1
ATOM 517 O O . LEU A 1 71 ? 8.885 -9.265 6.437 1.00 56.75 71 LEU A O 1
ATOM 521 N N . ASP A 1 72 ? 6.681 -9.497 6.865 1.00 77.12 72 ASP A N 1
ATOM 522 C CA . ASP A 1 72 ? 6.418 -8.070 6.893 1.00 77.12 72 ASP A CA 1
ATOM 523 C C . ASP A 1 72 ? 7.211 -7.475 8.064 1.00 77.12 72 ASP A C 1
ATOM 525 O O . ASP A 1 72 ? 7.031 -7.894 9.206 1.00 77.12 72 ASP A O 1
ATOM 529 N N . ARG A 1 73 ? 8.156 -6.586 7.751 1.00 86.38 73 ARG A N 1
ATOM 530 C CA . ARG A 1 73 ? 9.111 -6.029 8.720 1.00 86.38 73 ARG A CA 1
ATOM 531 C C . ARG A 1 73 ? 8.641 -4.727 9.364 1.00 86.38 73 ARG A C 1
ATOM 533 O O . ARG A 1 73 ? 9.440 -4.079 10.033 1.00 86.38 73 ARG A O 1
ATOM 540 N N . PHE A 1 74 ? 7.422 -4.281 9.069 1.00 88.94 74 PHE A N 1
ATOM 541 C CA . PHE A 1 74 ? 6.833 -3.175 9.811 1.00 88.94 74 PHE A CA 1
ATOM 542 C C . PHE A 1 74 ? 6.609 -3.597 11.262 1.00 88.94 74 PHE A C 1
ATOM 544 O O . PHE A 1 74 ? 6.465 -4.784 11.544 1.00 88.94 74 PHE A O 1
ATOM 551 N N . ASP A 1 75 ? 6.572 -2.636 12.182 1.00 86.81 75 ASP A N 1
ATOM 552 C CA . ASP A 1 75 ? 6.198 -2.957 13.556 1.00 86.81 75 ASP A CA 1
ATOM 553 C C . ASP A 1 75 ? 4.684 -3.173 13.623 1.00 86.81 75 ASP A C 1
ATOM 555 O O . ASP A 1 75 ? 3.901 -2.356 13.125 1.00 86.81 75 ASP A O 1
ATOM 559 N N . HIS A 1 76 ? 4.267 -4.267 14.261 1.00 84.88 76 HIS A N 1
ATOM 560 C CA . HIS A 1 76 ? 2.858 -4.605 14.444 1.00 84.88 76 HIS A CA 1
ATOM 561 C C . HIS A 1 76 ? 2.460 -4.528 15.909 1.00 84.88 76 HIS A C 1
ATOM 563 O O . HIS A 1 76 ? 3.118 -5.090 16.784 1.00 84.88 76 HIS A O 1
ATOM 569 N N . ILE A 1 77 ? 1.314 -3.908 16.163 1.00 85.44 77 ILE A N 1
ATOM 570 C CA . ILE A 1 77 ? 0.629 -3.984 17.449 1.00 85.44 77 ILE A CA 1
ATOM 571 C C . ILE A 1 77 ? -0.698 -4.689 17.202 1.00 85.44 77 ILE A C 1
ATOM 573 O O . ILE A 1 77 ? -1.614 -4.121 16.609 1.00 85.44 77 ILE A O 1
ATOM 577 N N . TYR A 1 78 ? -0.791 -5.931 17.667 1.00 85.94 78 TYR A N 1
ATOM 578 C CA . TYR A 1 78 ? -2.024 -6.710 17.644 1.00 85.94 78 TYR A CA 1
ATOM 579 C C . TYR A 1 78 ? -2.711 -6.614 18.996 1.00 85.94 78 TYR A C 1
ATOM 581 O O . TYR A 1 78 ? -2.085 -6.797 20.043 1.00 85.94 78 TYR A O 1
ATOM 589 N N . GLY A 1 79 ? -4.011 -6.356 18.989 1.00 83.19 79 GLY A N 1
ATOM 590 C CA . GLY A 1 79 ? -4.748 -6.206 20.227 1.00 83.19 79 GLY A CA 1
ATOM 591 C C . GLY A 1 79 ? -6.24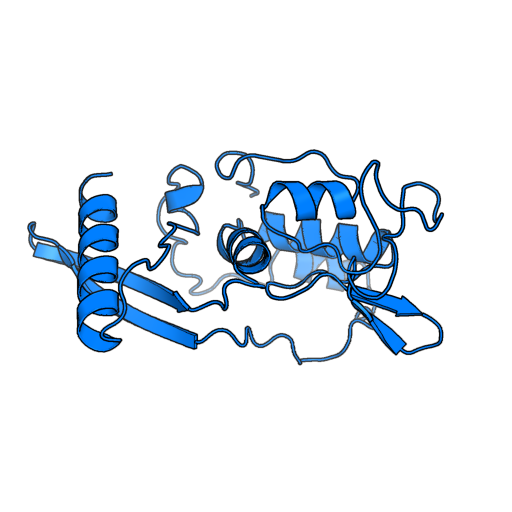8 -6.336 20.071 1.00 83.19 79 GLY A C 1
ATOM 592 O O . GLY A 1 79 ? -6.804 -6.594 19.002 1.00 83.19 79 GLY A O 1
ATOM 593 N N . VAL A 1 80 ? -6.920 -6.144 21.198 1.00 87.31 80 VAL A N 1
ATOM 594 C CA . VAL A 1 80 ? -8.371 -6.044 21.271 1.00 87.31 80 VAL A CA 1
ATOM 595 C C . VAL A 1 80 ? -8.734 -4.746 21.965 1.00 87.31 80 VAL A C 1
ATOM 597 O O . VAL A 1 80 ? -8.131 -4.377 22.971 1.00 87.31 80 VAL A O 1
ATOM 600 N N . ARG A 1 81 ? -9.742 -4.053 21.445 1.00 84.44 81 ARG A N 1
ATOM 601 C CA . ARG A 1 81 ? -10.317 -2.872 22.086 1.00 84.44 81 ARG A CA 1
ATOM 602 C C . ARG A 1 81 ? -11.778 -3.104 22.418 1.00 84.44 81 ARG A C 1
ATOM 604 O O . ARG A 1 81 ? -12.484 -3.837 21.723 1.00 84.44 81 ARG A O 1
ATOM 611 N N . ARG A 1 82 ? -12.239 -2.436 23.469 1.00 87.31 82 ARG A N 1
ATOM 612 C CA . ARG A 1 82 ? -13.656 -2.354 23.806 1.00 87.31 82 ARG A CA 1
ATOM 613 C C . ARG A 1 82 ? -14.212 -1.037 23.269 1.00 87.31 82 ARG A C 1
ATOM 615 O O . ARG A 1 82 ? -13.665 0.020 23.555 1.00 87.31 82 ARG A O 1
ATOM 622 N N . THR A 1 83 ? -15.266 -1.123 22.468 1.00 85.19 83 THR A N 1
ATOM 623 C CA . THR A 1 83 ? -16.019 0.032 21.947 1.00 85.19 83 THR A CA 1
ATOM 624 C C . THR A 1 83 ? -16.827 0.697 23.065 1.00 85.19 83 THR A C 1
ATOM 626 O O . THR A 1 83 ? -17.124 0.039 24.069 1.00 85.19 83 THR A O 1
ATOM 629 N N . ALA A 1 84 ? -17.264 1.948 22.880 1.00 81.25 84 ALA A N 1
ATOM 630 C CA . ALA A 1 84 ? -18.167 2.618 23.826 1.00 81.25 84 ALA A CA 1
ATOM 631 C C . ALA A 1 84 ? -19.470 1.824 24.075 1.00 81.25 84 ALA A C 1
ATOM 633 O O . ALA A 1 84 ? -19.979 1.785 25.191 1.00 81.25 84 ALA A O 1
ATOM 634 N N . ALA A 1 85 ? -19.953 1.095 23.064 1.00 85.06 85 ALA A N 1
ATOM 635 C CA . ALA A 1 85 ? -21.113 0.203 23.156 1.00 85.06 85 ALA A CA 1
ATOM 636 C C . ALA A 1 85 ? -20.810 -1.165 23.815 1.00 85.06 85 ALA A C 1
ATOM 638 O O . ALA A 1 85 ? -21.617 -2.090 23.736 1.00 85.06 85 ALA A O 1
ATOM 639 N N . GLY A 1 86 ? -19.622 -1.352 24.399 1.00 86.31 86 GLY A N 1
ATOM 640 C CA . GLY A 1 86 ? -19.230 -2.565 25.124 1.00 86.31 86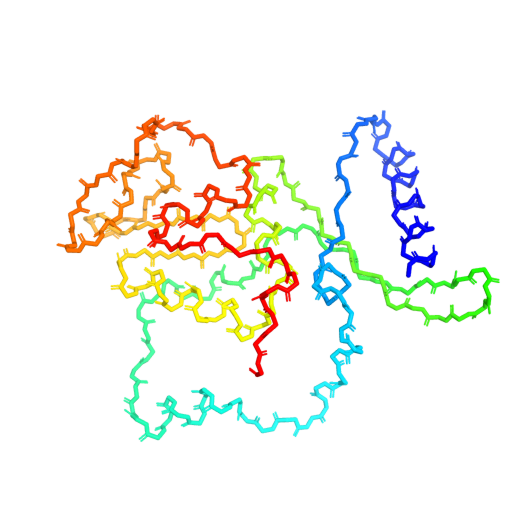 GLY A CA 1
ATOM 641 C C . GLY A 1 86 ? -18.759 -3.740 24.257 1.00 86.31 86 GLY A C 1
ATOM 642 O O . GLY A 1 86 ? -18.215 -4.704 24.804 1.00 86.31 86 GLY A O 1
ATOM 643 N N . LYS A 1 87 ? -18.896 -3.663 22.924 1.00 86.38 87 LYS A N 1
ATOM 644 C CA . LYS A 1 87 ? -18.410 -4.692 21.982 1.00 86.38 87 LYS A CA 1
ATOM 645 C C . LYS A 1 87 ? -16.885 -4.788 22.015 1.00 86.38 87 LYS A C 1
ATOM 647 O O . LYS A 1 87 ? -16.216 -3.763 22.123 1.00 86.38 87 LYS A O 1
ATOM 652 N N . VAL A 1 88 ? -16.344 -5.997 21.879 1.00 86.38 88 VAL A N 1
ATOM 653 C CA . VAL A 1 88 ? -14.899 -6.243 21.749 1.00 86.38 88 VAL A CA 1
ATOM 654 C C . VAL A 1 88 ? -14.556 -6.404 20.270 1.00 86.38 88 VAL A C 1
ATOM 656 O O . VAL A 1 88 ? -15.221 -7.155 19.558 1.00 86.38 88 VAL A O 1
ATOM 659 N N . ARG A 1 89 ? -13.538 -5.682 19.801 1.00 83.44 89 ARG A N 1
ATOM 660 C CA . ARG A 1 89 ? -13.063 -5.691 18.412 1.00 83.44 89 ARG A CA 1
ATOM 661 C C . ARG A 1 89 ? -11.565 -5.954 18.382 1.00 83.44 89 ARG A C 1
ATOM 663 O O . ARG A 1 89 ? -10.851 -5.432 19.235 1.00 83.44 89 ARG A O 1
ATOM 670 N N . ARG A 1 90 ? -11.091 -6.724 17.399 1.00 86.31 90 ARG A N 1
ATOM 671 C CA . ARG A 1 90 ? -9.654 -6.810 17.107 1.00 86.31 90 ARG A CA 1
ATOM 672 C C . ARG A 1 90 ? -9.183 -5.466 16.541 1.00 86.31 90 ARG A C 1
ATOM 674 O O . ARG A 1 90 ? -9.917 -4.845 15.773 1.00 86.31 90 ARG A O 1
ATOM 681 N N . LEU A 1 91 ? -8.003 -5.021 16.949 1.00 85.69 91 LEU A N 1
ATOM 682 C CA . LEU A 1 91 ? -7.327 -3.839 16.432 1.00 85.69 91 LEU A CA 1
ATOM 683 C C . LEU A 1 91 ? -5.894 -4.236 16.093 1.00 85.69 91 LEU A C 1
ATOM 685 O O . LEU A 1 91 ? -5.141 -4.619 16.986 1.00 85.69 91 LEU A O 1
ATOM 689 N N . ASP A 1 92 ? -5.547 -4.104 14.820 1.00 90.44 92 ASP A N 1
ATOM 690 C CA . ASP A 1 92 ? -4.216 -4.388 14.303 1.00 90.44 92 ASP A CA 1
ATOM 691 C C . ASP A 1 92 ? -3.642 -3.058 13.787 1.00 90.44 92 ASP A C 1
ATOM 693 O O . ASP A 1 92 ? -4.243 -2.418 12.922 1.00 90.44 92 ASP A O 1
ATOM 697 N N . ILE A 1 93 ? -2.524 -2.606 14.356 1.00 90.06 93 ILE A N 1
ATOM 698 C CA . ILE A 1 93 ? -1.824 -1.373 13.963 1.00 90.06 93 ILE A CA 1
ATOM 699 C C . ILE A 1 93 ? -0.511 -1.774 13.298 1.00 90.06 93 ILE A C 1
ATOM 701 O O . ILE A 1 93 ? 0.239 -2.573 13.857 1.00 90.06 93 ILE A O 1
ATOM 705 N N . ILE A 1 94 ? -0.232 -1.202 12.128 1.00 92.94 94 ILE A N 1
ATOM 706 C CA . ILE A 1 94 ? 1.025 -1.382 11.396 1.00 92.94 94 ILE A CA 1
ATOM 707 C C . ILE A 1 94 ? 1.740 -0.034 11.344 1.00 92.94 94 ILE A C 1
ATOM 709 O O . ILE A 1 94 ? 1.165 0.946 10.868 1.00 92.94 94 ILE A O 1
ATOM 713 N N . LEU A 1 95 ? 2.981 0.025 11.824 1.00 89.62 95 LEU A N 1
ATOM 714 C CA . LEU A 1 95 ? 3.810 1.226 11.769 1.00 89.62 95 LEU A CA 1
ATOM 715 C C . LEU A 1 95 ? 4.787 1.120 10.599 1.00 89.62 95 LEU A C 1
ATOM 717 O O . LEU A 1 95 ? 5.692 0.285 10.593 1.00 89.62 95 LEU A O 1
ATOM 721 N N . ALA A 1 96 ? 4.601 1.987 9.608 1.00 91.00 96 ALA A N 1
ATOM 722 C CA . ALA A 1 96 ? 5.459 2.071 8.435 1.00 91.00 96 ALA A CA 1
ATOM 723 C C . ALA A 1 96 ? 6.239 3.397 8.431 1.00 91.00 96 ALA A C 1
ATOM 725 O O . ALA A 1 96 ? 5.663 4.440 8.753 1.00 91.00 96 ALA A O 1
ATOM 726 N N . PRO A 1 97 ? 7.522 3.399 8.020 1.00 90.62 97 PRO A N 1
ATOM 727 C CA . PRO A 1 97 ? 8.236 4.635 7.725 1.00 90.62 97 PRO A CA 1
ATOM 728 C C . PRO A 1 97 ? 7.525 5.426 6.623 1.00 90.62 97 PRO A C 1
ATOM 730 O O . PRO A 1 97 ? 6.905 4.842 5.729 1.00 90.62 97 PRO A O 1
ATOM 733 N N . SER A 1 98 ? 7.663 6.752 6.640 1.00 88.44 98 SER A N 1
ATOM 734 C CA . SER A 1 98 ? 6.990 7.643 5.681 1.00 88.44 98 SER A CA 1
ATOM 735 C C . SER A 1 98 ? 7.330 7.323 4.215 1.00 88.44 98 SER A C 1
ATOM 737 O O . SER A 1 98 ? 6.509 7.471 3.316 1.00 88.44 98 SER A O 1
ATOM 739 N N . GLU A 1 99 ? 8.539 6.814 3.976 1.00 87.69 99 GLU A N 1
ATOM 740 C CA . GLU A 1 99 ? 9.091 6.352 2.699 1.00 87.69 99 GLU A CA 1
ATOM 741 C C . GLU A 1 99 ? 8.365 5.132 2.138 1.00 87.69 99 GLU A C 1
ATOM 743 O O . GLU A 1 99 ? 8.392 4.897 0.933 1.00 87.69 99 GLU A O 1
ATOM 748 N N . GLU A 1 100 ? 7.748 4.342 3.010 1.00 92.00 100 GLU A N 1
ATOM 749 C CA . GLU A 1 100 ? 7.129 3.057 2.685 1.00 92.00 100 GLU A CA 1
ATOM 750 C C . GLU A 1 100 ? 5.616 3.117 2.843 1.00 92.00 100 GLU A C 1
ATOM 752 O O . GLU A 1 100 ? 4.943 2.124 2.588 1.00 92.00 100 GLU A O 1
ATOM 757 N N . PHE A 1 101 ? 5.071 4.266 3.248 1.00 93.94 101 PHE A N 1
ATOM 758 C CA . PHE A 1 101 ? 3.668 4.406 3.612 1.00 93.94 101 PHE A CA 1
ATOM 759 C C . PHE A 1 101 ? 2.736 4.011 2.463 1.00 93.94 101 PHE A C 1
ATOM 761 O O . PHE A 1 101 ? 1.845 3.187 2.644 1.00 93.94 101 PHE A O 1
ATOM 768 N N . ALA A 1 102 ? 3.000 4.487 1.243 1.00 95.81 102 ALA A N 1
ATOM 769 C CA . ALA A 1 102 ? 2.229 4.102 0.060 1.00 95.81 102 ALA A CA 1
ATOM 770 C C . ALA A 1 102 ? 2.312 2.595 -0.253 1.00 95.81 102 ALA A C 1
ATOM 772 O O . ALA A 1 102 ? 1.311 1.977 -0.624 1.00 95.81 102 ALA A O 1
ATOM 773 N N . MET A 1 103 ? 3.486 1.985 -0.063 1.00 95.88 103 MET A N 1
ATOM 774 C CA . MET A 1 103 ? 3.681 0.542 -0.236 1.00 95.88 103 MET A CA 1
ATOM 775 C C . MET A 1 103 ? 2.927 -0.255 0.835 1.00 95.88 103 MET A C 1
ATOM 777 O O . MET A 1 103 ? 2.289 -1.260 0.513 1.00 95.88 103 MET A O 1
ATOM 781 N N . ALA A 1 104 ? 2.937 0.228 2.082 1.00 95.88 104 ALA A N 1
ATOM 782 C CA . ALA A 1 104 ? 2.203 -0.353 3.198 1.00 95.88 104 ALA A CA 1
ATOM 783 C C . ALA A 1 104 ? 0.692 -0.284 2.957 1.00 95.88 104 ALA A C 1
ATOM 785 O O . ALA A 1 104 ? 0.005 -1.292 3.120 1.00 95.88 104 ALA A O 1
ATOM 786 N N . LEU A 1 105 ? 0.185 0.859 2.479 1.00 96.75 105 LEU A N 1
ATOM 787 C CA . LEU A 1 105 ? -1.220 1.013 2.105 1.00 96.75 105 LEU A CA 1
ATOM 788 C C . LEU A 1 105 ? -1.629 -0.043 1.080 1.00 96.75 105 LEU A C 1
ATOM 790 O O . LEU A 1 105 ? -2.591 -0.771 1.315 1.00 96.75 105 LEU A O 1
ATOM 794 N N . VAL A 1 106 ? -0.883 -0.206 -0.017 1.00 96.44 106 VAL A N 1
ATOM 795 C CA . VAL A 1 106 ? -1.167 -1.271 -0.995 1.00 96.44 106 VAL A CA 1
ATOM 796 C C . VAL A 1 106 ? -1.098 -2.652 -0.333 1.00 96.44 106 VAL A C 1
ATOM 798 O O . VAL A 1 106 ? -2.050 -3.424 -0.442 1.00 96.44 106 VAL A O 1
ATOM 801 N N . GLY A 1 107 ? -0.016 -2.954 0.389 1.00 94.62 107 GLY A N 1
ATOM 802 C CA . GLY A 1 107 ? 0.249 -4.261 0.997 1.00 94.62 107 GLY A CA 1
ATOM 803 C C . GLY A 1 107 ? -0.758 -4.707 2.061 1.00 94.62 107 GLY A C 1
ATOM 804 O O . GLY A 1 107 ? -0.973 -5.911 2.204 1.00 94.62 107 GLY A O 1
ATOM 805 N N . TRP A 1 108 ? -1.403 -3.766 2.754 1.00 95.12 108 TRP A N 1
ATOM 806 C CA . TRP A 1 108 ? -2.333 -4.041 3.855 1.00 95.12 108 TRP A CA 1
ATOM 807 C C . TRP A 1 108 ? -3.793 -3.704 3.541 1.00 95.12 108 TRP A C 1
ATOM 809 O O . TRP A 1 108 ? -4.697 -4.177 4.231 1.00 95.12 108 TRP A O 1
ATOM 819 N N . THR A 1 109 ? -4.072 -2.959 2.466 1.00 95.75 109 THR A N 1
ATOM 820 C CA . THR A 1 109 ? -5.454 -2.715 2.018 1.00 95.75 109 THR A CA 1
ATOM 821 C C . THR A 1 109 ? -6.102 -3.992 1.507 1.00 95.75 109 THR A C 1
ATOM 823 O O . THR A 1 109 ? -7.292 -4.188 1.725 1.00 95.75 109 THR A O 1
ATOM 826 N N . GLY A 1 110 ? -5.352 -4.897 0.872 1.00 88.50 110 GLY A N 1
ATOM 827 C CA . GLY A 1 110 ? -5.911 -6.143 0.345 1.00 88.50 110 GLY A CA 1
ATOM 828 C C . GLY A 1 110 ? -6.855 -5.928 -0.850 1.00 88.50 110 GLY A C 1
ATOM 829 O O . GLY A 1 110 ? -6.830 -4.883 -1.493 1.00 88.50 110 GLY A O 1
ATOM 830 N N . SER A 1 111 ? -7.722 -6.888 -1.179 1.00 92.12 111 SER A N 1
ATOM 831 C CA . SER A 1 111 ? -7.928 -8.184 -0.503 1.00 92.12 111 SER A CA 1
ATOM 832 C C . SER A 1 111 ? -6.746 -9.157 -0.654 1.00 92.12 111 SER A C 1
ATOM 834 O O . SER A 1 111 ? -5.839 -8.940 -1.456 1.00 92.12 111 SER A O 1
ATOM 836 N N . ARG A 1 112 ? -6.737 -10.262 0.106 1.00 87.62 112 ARG A N 1
ATOM 837 C CA . ARG A 1 112 ? -5.660 -11.269 0.033 1.00 87.62 112 ARG A CA 1
ATOM 838 C C . ARG A 1 112 ? -5.488 -11.841 -1.378 1.00 87.62 112 ARG A C 1
ATOM 840 O O . ARG A 1 112 ? -4.358 -11.941 -1.855 1.00 87.62 112 ARG A O 1
ATOM 847 N N . THR A 1 113 ? -6.586 -12.218 -2.039 1.00 88.19 113 THR A N 1
ATOM 848 C CA . THR A 1 113 ? -6.540 -12.730 -3.419 1.00 88.19 113 THR A CA 1
ATOM 849 C C . THR A 1 113 ? -6.049 -11.645 -4.373 1.00 88.19 113 THR A C 1
ATOM 851 O O . THR A 1 113 ? -5.148 -11.905 -5.167 1.00 88.19 113 THR A O 1
ATOM 854 N N . TYR A 1 114 ? -6.555 -10.416 -4.236 1.00 92.88 114 TYR A N 1
ATOM 855 C CA . TYR A 1 114 ? -6.115 -9.284 -5.050 1.00 92.88 114 TYR A CA 1
ATOM 856 C C . TYR A 1 114 ? -4.601 -9.056 -4.959 1.00 92.88 114 TYR A C 1
ATOM 858 O O . TYR A 1 114 ? -3.927 -8.961 -5.981 1.00 92.88 114 TYR A O 1
ATOM 866 N N . LEU A 1 115 ? -4.037 -9.064 -3.746 1.00 93.31 115 LEU A N 1
ATOM 867 C CA . LEU A 1 115 ? -2.595 -8.905 -3.549 1.00 93.31 115 LEU A CA 1
ATOM 868 C C . LEU A 1 115 ? -1.783 -10.053 -4.142 1.00 93.31 115 LEU A C 1
ATOM 870 O O . LEU A 1 115 ? -0.701 -9.808 -4.668 1.00 93.31 115 LEU A O 1
ATOM 874 N N . ARG A 1 116 ? -2.277 -11.298 -4.097 1.00 91.50 116 ARG A N 1
ATOM 875 C CA . ARG A 1 116 ? -1.600 -12.410 -4.787 1.00 91.50 116 ARG A CA 1
ATOM 876 C C . ARG A 1 116 ? -1.553 -12.183 -6.289 1.00 91.50 116 ARG A C 1
ATOM 878 O O . ARG A 1 116 ? -0.488 -12.349 -6.869 1.00 91.50 116 ARG A O 1
ATOM 885 N N . LEU A 1 117 ? -2.673 -11.790 -6.892 1.00 93.44 117 LEU A N 1
ATOM 886 C CA . LEU A 1 117 ? -2.747 -11.530 -8.329 1.00 93.44 117 LEU A CA 1
ATOM 887 C C . LEU A 1 117 ? -1.865 -10.345 -8.727 1.00 93.44 117 LEU A C 1
ATOM 889 O O . LEU A 1 117 ? -1.123 -10.445 -9.695 1.00 93.44 117 LEU A O 1
ATOM 893 N N . LEU A 1 118 ? -1.862 -9.265 -7.942 1.00 94.88 118 LEU A N 1
ATOM 894 C CA . LEU A 1 118 ? -1.008 -8.104 -8.194 1.00 94.88 118 LEU A CA 1
ATOM 895 C C . LEU A 1 118 ? 0.486 -8.455 -8.093 1.00 94.88 118 LEU A C 1
ATOM 897 O O . LEU A 1 118 ? 1.286 -8.035 -8.926 1.00 94.88 118 LEU A O 1
ATOM 901 N N . ARG A 1 119 ? 0.871 -9.268 -7.100 1.00 94.75 119 ARG A N 1
ATOM 902 C CA . ARG A 1 119 ? 2.250 -9.763 -6.954 1.00 94.75 119 ARG A CA 1
ATOM 903 C C . ARG A 1 119 ? 2.631 -10.747 -8.057 1.00 94.75 119 ARG A C 1
ATOM 905 O O . ARG A 1 119 ? 3.786 -10.753 -8.469 1.00 94.75 119 ARG A O 1
ATOM 912 N N . GLN A 1 120 ? 1.692 -11.571 -8.520 1.00 93.56 120 GLN A N 1
ATOM 913 C CA . GLN A 1 120 ? 1.919 -12.462 -9.654 1.00 93.56 120 GLN A CA 1
ATOM 914 C C . GLN A 1 120 ? 2.122 -11.654 -10.937 1.00 93.56 120 GLN A C 1
ATOM 916 O O . GLN A 1 120 ? 3.132 -11.850 -11.596 1.00 93.56 120 GLN A O 1
ATOM 921 N N . HIS A 1 121 ? 1.267 -10.664 -11.209 1.00 93.69 121 HIS A N 1
ATOM 922 C CA . HIS A 1 121 ? 1.447 -9.737 -12.329 1.00 93.69 121 HIS A CA 1
ATOM 923 C C . HIS A 1 121 ? 2.817 -9.057 -12.286 1.00 93.69 121 HIS A C 1
ATOM 925 O O . HIS A 1 121 ? 3.514 -9.033 -13.293 1.00 93.69 121 HIS A O 1
ATOM 931 N N . ALA A 1 122 ? 3.243 -8.567 -11.113 1.00 94.25 122 ALA A N 1
ATOM 932 C CA . ALA A 1 122 ? 4.577 -7.993 -10.950 1.00 94.25 122 ALA A CA 1
ATOM 933 C C . ALA A 1 122 ? 5.675 -8.976 -11.397 1.00 94.25 122 ALA A C 1
ATOM 935 O O . ALA A 1 122 ? 6.560 -8.580 -12.153 1.00 94.25 122 ALA A O 1
ATOM 936 N N . LYS A 1 123 ? 5.585 -10.256 -11.002 1.00 92.12 123 LYS A N 1
ATOM 937 C CA . LYS A 1 123 ? 6.524 -11.306 -11.435 1.00 92.12 123 LYS A CA 1
ATOM 938 C C . LYS A 1 123 ? 6.472 -11.549 -12.938 1.00 92.12 123 LYS A C 1
ATOM 940 O O . LYS A 1 123 ? 7.527 -11.674 -13.554 1.00 92.12 123 LYS A O 1
ATOM 945 N N . ASP A 1 124 ? 5.278 -11.584 -13.519 1.00 90.31 124 ASP A N 1
ATOM 946 C CA . ASP A 1 124 ? 5.077 -11.833 -14.950 1.00 90.31 124 ASP A CA 1
ATOM 947 C C . ASP A 1 124 ? 5.707 -10.724 -15.812 1.00 90.31 124 ASP A C 1
ATOM 949 O O . ASP A 1 124 ? 6.158 -10.981 -16.927 1.00 90.31 124 ASP A O 1
ATOM 953 N N . VAL A 1 125 ? 5.820 -9.504 -15.272 1.00 90.88 125 VAL A N 1
ATOM 954 C CA . VAL A 1 125 ? 6.548 -8.388 -15.897 1.00 90.88 125 VAL A CA 1
ATOM 955 C C . VAL A 1 125 ? 7.994 -8.240 -15.398 1.00 90.88 125 VAL A C 1
ATOM 957 O O . VAL A 1 125 ? 8.616 -7.212 -15.628 1.00 90.88 125 VAL A O 1
ATOM 960 N N . GLY A 1 126 ? 8.566 -9.243 -14.725 1.00 90.56 126 GLY A N 1
ATOM 961 C CA . GLY A 1 126 ? 9.977 -9.253 -14.306 1.00 90.56 126 GLY A CA 1
ATOM 962 C C . GLY A 1 126 ? 10.304 -8.409 -13.065 1.00 90.56 126 GLY A C 1
ATOM 963 O O . GLY A 1 126 ? 11.471 -8.105 -12.800 1.00 90.56 126 GLY A O 1
ATOM 964 N N . MET A 1 127 ? 9.288 -8.036 -12.291 1.00 94.19 127 MET A N 1
ATOM 965 C CA . MET A 1 127 ? 9.395 -7.270 -11.050 1.00 94.19 127 MET A CA 1
ATOM 966 C C . MET A 1 127 ? 8.937 -8.090 -9.832 1.00 94.19 127 MET A C 1
ATOM 968 O O . MET A 1 127 ? 8.370 -9.173 -9.934 1.00 94.19 127 MET A O 1
ATOM 972 N N . TYR A 1 128 ? 9.195 -7.580 -8.633 1.00 93.31 128 TYR A N 1
ATOM 973 C CA . TYR A 1 128 ? 8.863 -8.219 -7.366 1.00 93.31 128 TYR A CA 1
ATOM 974 C C . TYR A 1 128 ? 8.229 -7.186 -6.444 1.00 93.31 128 TYR A C 1
ATOM 976 O O . TYR A 1 128 ? 8.883 -6.233 -6.025 1.00 93.31 128 TYR A O 1
ATOM 984 N N . LEU A 1 129 ? 6.950 -7.384 -6.135 1.00 94.06 129 LEU A N 1
ATOM 985 C CA . LEU A 1 129 ? 6.176 -6.509 -5.261 1.00 94.06 129 LEU A CA 1
ATOM 986 C C . LEU A 1 129 ? 6.024 -7.133 -3.867 1.00 94.06 129 LEU A C 1
ATOM 988 O O . LEU A 1 129 ? 5.600 -8.285 -3.742 1.00 94.06 129 LEU A O 1
ATOM 992 N N . ASN A 1 130 ? 6.294 -6.360 -2.817 1.00 91.06 130 ASN A N 1
ATOM 993 C CA . ASN A 1 130 ? 5.922 -6.686 -1.436 1.00 91.06 130 ASN A CA 1
ATOM 994 C C . ASN A 1 130 ? 5.348 -5.446 -0.718 1.00 91.06 130 ASN A C 1
ATOM 996 O O . ASN A 1 130 ? 5.173 -4.404 -1.344 1.00 91.06 130 ASN A O 1
ATOM 1000 N N . SER A 1 131 ? 5.018 -5.554 0.574 1.00 92.31 131 SER A N 1
ATOM 1001 C CA . SER A 1 131 ? 4.441 -4.443 1.358 1.00 92.31 131 SER A CA 1
ATOM 1002 C C . SER A 1 131 ? 5.417 -3.283 1.612 1.00 92.31 131 SER A C 1
ATOM 1004 O O . SER A 1 131 ? 5.008 -2.248 2.120 1.00 92.31 131 SER A O 1
ATOM 1006 N N . HIS A 1 132 ? 6.698 -3.440 1.268 1.00 91.56 132 HIS A N 1
ATOM 1007 C CA . HIS A 1 132 ? 7.762 -2.480 1.566 1.00 91.56 132 HIS A CA 1
ATOM 1008 C C . HIS A 1 132 ? 8.301 -1.797 0.310 1.00 91.56 132 HIS A C 1
ATOM 1010 O O . HIS A 1 132 ? 8.536 -0.594 0.320 1.00 91.56 132 HIS A O 1
ATOM 1016 N N . ARG A 1 133 ? 8.565 -2.548 -0.764 1.00 91.44 133 ARG A N 1
ATOM 1017 C CA . ARG A 1 133 ? 9.236 -2.070 -1.982 1.00 91.44 133 ARG A CA 1
ATOM 1018 C C . ARG A 1 133 ? 8.726 -2.781 -3.235 1.00 91.44 133 ARG A C 1
ATOM 1020 O O . ARG A 1 133 ? 8.226 -3.907 -3.181 1.00 91.44 133 ARG A O 1
ATOM 1027 N N . LEU A 1 134 ? 8.940 -2.121 -4.369 1.00 93.81 134 LEU A N 1
ATOM 1028 C CA . LEU A 1 134 ? 8.951 -2.730 -5.692 1.00 93.81 134 LEU A CA 1
ATOM 1029 C C . LEU A 1 134 ? 10.409 -2.916 -6.122 1.00 93.81 134 LEU A C 1
ATOM 1031 O O . LEU A 1 134 ? 11.218 -1.993 -6.022 1.00 93.81 134 LEU A O 1
ATOM 1035 N N . LEU A 1 135 ? 10.752 -4.119 -6.569 1.00 93.00 135 LEU A N 1
ATOM 1036 C CA . LEU A 1 135 ? 12.108 -4.461 -6.985 1.00 93.00 135 LEU A CA 1
ATOM 1037 C C . LEU A 1 135 ? 12.113 -5.092 -8.372 1.00 93.00 135 LEU A C 1
ATOM 1039 O O . LEU A 1 135 ? 11.115 -5.647 -8.820 1.00 93.00 135 LEU A O 1
ATOM 1043 N N . ARG A 1 136 ? 13.273 -5.099 -9.018 1.00 92.06 136 ARG A N 1
ATOM 1044 C CA . ARG A 1 136 ? 13.557 -5.964 -10.169 1.00 92.06 136 ARG A CA 1
ATOM 1045 C C . ARG A 1 136 ? 14.958 -6.552 -10.057 1.00 92.06 136 ARG A C 1
ATOM 1047 O O . ARG A 1 136 ? 15.753 -6.105 -9.232 1.00 92.06 136 ARG A O 1
ATOM 1054 N N . LYS A 1 137 ? 15.270 -7.557 -10.872 1.00 90.44 137 LYS A N 1
ATOM 1055 C CA . LYS A 1 137 ? 16.591 -8.200 -10.882 1.00 90.44 137 LYS A CA 1
ATOM 1056 C C . LYS A 1 137 ? 17.383 -7.735 -12.104 1.00 90.44 137 LYS A C 1
ATOM 1058 O O . LYS A 1 137 ? 16.932 -7.942 -13.222 1.00 90.44 137 LYS A O 1
ATOM 1063 N N . ILE A 1 138 ? 18.554 -7.140 -11.885 1.00 87.81 138 ILE A N 1
ATOM 1064 C CA . ILE A 1 138 ? 19.518 -6.765 -12.933 1.00 87.81 138 ILE A CA 1
ATOM 1065 C C . ILE A 1 138 ? 20.849 -7.426 -12.589 1.00 87.81 138 ILE A C 1
ATOM 1067 O O . ILE A 1 138 ? 21.317 -7.290 -11.458 1.00 87.81 138 ILE A O 1
ATOM 1071 N N . ASP A 1 139 ? 21.441 -8.167 -13.527 1.00 88.62 139 ASP A N 1
ATOM 1072 C CA . ASP A 1 139 ? 22.735 -8.846 -13.348 1.00 88.62 139 ASP A CA 1
ATOM 1073 C C . ASP A 1 139 ? 22.818 -9.668 -12.053 1.00 88.62 139 ASP A C 1
ATOM 1075 O O . ASP A 1 139 ? 23.777 -9.604 -11.283 1.00 88.62 139 ASP A O 1
ATOM 1079 N N . GLY A 1 140 ? 21.745 -10.401 -11.748 1.00 84.38 140 GLY A N 1
ATOM 1080 C CA . GLY A 1 140 ? 21.679 -11.221 -10.541 1.00 84.38 140 GLY A CA 1
ATOM 1081 C C . GLY A 1 140 ? 21.339 -10.463 -9.253 1.00 84.38 140 GLY A C 1
ATOM 1082 O O . GLY A 1 140 ? 21.030 -11.111 -8.255 1.00 84.38 140 GLY A O 1
ATOM 1083 N N . LYS A 1 141 ? 21.336 -9.126 -9.258 1.00 87.00 141 LYS A N 1
ATOM 1084 C CA . LYS A 1 141 ? 21.154 -8.291 -8.065 1.00 87.00 141 LYS A CA 1
ATOM 1085 C C . LYS A 1 141 ? 19.773 -7.641 -8.039 1.00 87.00 141 LYS A C 1
ATOM 1087 O O . LYS A 1 141 ? 19.269 -7.187 -9.064 1.00 87.00 141 LYS A O 1
ATOM 1092 N N . ALA A 1 142 ? 19.172 -7.576 -6.853 1.00 89.12 142 ALA A N 1
ATOM 1093 C CA . ALA A 1 142 ? 17.950 -6.810 -6.648 1.00 89.12 142 ALA A CA 1
ATOM 1094 C C . ALA A 1 142 ? 18.241 -5.309 -6.799 1.00 89.12 142 ALA A C 1
ATOM 1096 O O . ALA A 1 142 ? 19.289 -4.824 -6.357 1.00 89.12 142 ALA A O 1
ATOM 1097 N N . ARG A 1 143 ? 17.323 -4.603 -7.454 1.00 90.44 143 ARG A N 1
ATOM 1098 C CA . ARG A 1 143 ? 17.333 -3.152 -7.617 1.00 90.44 143 ARG A CA 1
ATOM 1099 C C . ARG A 1 143 ? 15.978 -2.577 -7.266 1.00 90.44 143 ARG A C 1
ATOM 1101 O O . ARG A 1 143 ? 14.961 -3.147 -7.666 1.00 90.44 143 ARG A O 1
ATOM 1108 N N . LEU A 1 144 ? 15.973 -1.470 -6.538 1.00 90.12 144 LEU A N 1
ATOM 1109 C CA . LEU A 1 144 ? 14.756 -0.750 -6.186 1.00 90.12 144 LEU A CA 1
ATOM 1110 C C . LEU A 1 144 ? 14.174 -0.037 -7.409 1.00 90.12 144 LEU A C 1
ATOM 1112 O O . LEU A 1 144 ? 14.884 0.638 -8.149 1.00 90.12 144 LEU A O 1
ATOM 1116 N N . VAL A 1 145 ? 12.863 -0.162 -7.595 1.00 91.62 145 VAL A N 1
ATOM 1117 C CA . VAL A 1 145 ? 12.096 0.577 -8.602 1.00 91.62 145 VAL A CA 1
ATOM 1118 C C . VAL A 1 145 ? 11.204 1.571 -7.855 1.00 91.62 145 VAL A C 1
ATOM 1120 O O . VAL A 1 145 ? 10.469 1.149 -6.960 1.00 91.62 145 VAL A O 1
ATOM 1123 N N . PRO A 1 146 ? 11.236 2.876 -8.169 1.00 90.75 146 PRO A N 1
ATOM 1124 C CA . PRO A 1 146 ? 12.005 3.554 -9.220 1.00 90.75 146 PRO A CA 1
ATOM 1125 C C . PRO A 1 146 ? 13.413 4.027 -8.785 1.00 90.75 146 PRO A C 1
ATOM 1127 O O . PRO A 1 146 ? 14.067 4.776 -9.497 1.00 90.75 146 PRO A O 1
ATOM 1130 N N . 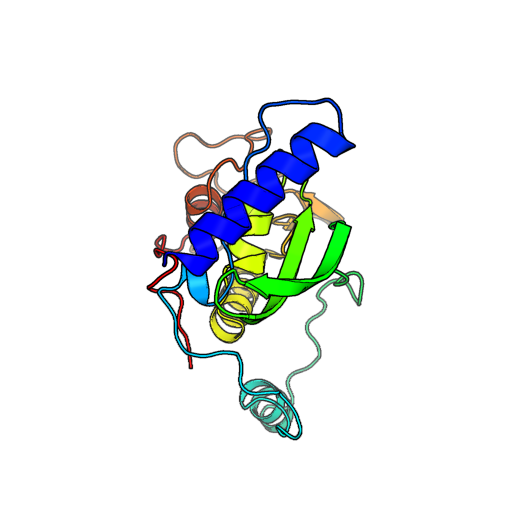ASP A 1 147 ? 13.853 3.744 -7.565 1.00 87.19 147 ASP A N 1
ATOM 1131 C CA . ASP A 1 147 ? 14.986 4.495 -7.008 1.00 87.19 147 ASP A CA 1
ATOM 1132 C C . ASP A 1 147 ? 16.300 4.212 -7.764 1.00 87.19 147 ASP A C 1
ATOM 1134 O O . ASP A 1 147 ? 16.993 5.119 -8.224 1.00 87.19 147 ASP A O 1
ATOM 1138 N N . GLU A 1 148 ? 16.574 2.931 -8.004 1.00 87.12 148 GLU A N 1
ATOM 1139 C CA . GLU A 1 148 ? 17.824 2.444 -8.586 1.00 87.12 148 GLU A CA 1
ATOM 1140 C C . GLU A 1 148 ? 17.677 2.003 -10.050 1.00 87.12 148 GLU A C 1
ATOM 1142 O O . GLU A 1 148 ? 18.680 1.855 -10.752 1.00 87.12 148 GLU A O 1
ATOM 1147 N N . ALA A 1 149 ? 16.452 1.735 -10.519 1.00 90.44 149 ALA A N 1
ATOM 1148 C CA . ALA A 1 149 ? 16.207 1.242 -11.871 1.00 90.44 149 ALA A CA 1
ATOM 1149 C C . ALA A 1 149 ? 14.774 1.498 -12.382 1.00 90.44 149 ALA A C 1
ATOM 1151 O O . ALA A 1 149 ? 13.831 1.450 -11.588 1.00 90.44 149 ALA A O 1
ATOM 1152 N N . PRO A 1 150 ? 14.582 1.697 -13.705 1.00 92.25 150 PRO A N 1
ATOM 1153 C CA . PRO A 1 150 ? 13.254 1.863 -14.300 1.00 92.25 150 PRO A CA 1
ATOM 1154 C C . PRO A 1 150 ? 12.380 0.612 -14.147 1.00 92.25 150 PRO A C 1
ATOM 1156 O O . PRO A 1 150 ? 12.906 -0.504 -14.073 1.00 92.25 150 PRO A O 1
ATOM 1159 N N . PRO A 1 151 ? 11.042 0.747 -14.146 1.00 92.31 151 PRO A N 1
ATOM 1160 C CA . PRO A 1 151 ? 10.168 -0.412 -14.233 1.00 92.31 151 PRO A CA 1
ATOM 1161 C C . PRO A 1 151 ? 10.316 -1.103 -15.595 1.00 92.31 151 PRO A C 1
ATOM 1163 O O . PRO A 1 151 ? 10.853 -0.548 -16.562 1.00 92.31 151 PRO A O 1
ATOM 1166 N N . ILE A 1 152 ? 9.820 -2.335 -15.663 1.00 89.19 152 ILE A N 1
ATOM 1167 C CA . ILE A 1 152 ? 9.649 -3.049 -16.926 1.00 89.19 152 ILE A CA 1
ATOM 1168 C C . ILE A 1 152 ? 8.232 -2.757 -17.414 1.00 89.19 152 ILE A C 1
ATOM 1170 O O . ILE A 1 152 ? 7.252 -3.112 -16.760 1.00 89.19 152 ILE A O 1
ATOM 1174 N N . VAL A 1 153 ? 8.125 -2.085 -18.558 1.00 83.25 153 VAL A N 1
ATOM 1175 C CA . VAL A 1 153 ? 6.839 -1.747 -19.172 1.00 83.25 153 VAL A CA 1
ATOM 1176 C C . VAL A 1 153 ? 6.393 -2.837 -20.147 1.00 83.25 153 VAL A C 1
ATOM 1178 O O . VAL A 1 153 ? 7.148 -3.745 -20.510 1.00 83.25 153 VAL A O 1
ATOM 1181 N N . LYS A 1 154 ? 5.139 -2.742 -20.606 1.00 74.31 154 LYS A N 1
ATOM 1182 C CA . LYS A 1 154 ? 4.554 -3.676 -21.576 1.00 74.31 154 LYS A CA 1
ATOM 1183 C C . LYS A 1 154 ? 5.485 -3.884 -22.779 1.00 74.31 154 LYS A C 1
ATOM 1185 O O . LYS A 1 154 ? 5.939 -2.927 -23.402 1.00 74.31 154 LYS A O 1
ATOM 1190 N N . GLY A 1 155 ? 5.738 -5.150 -23.112 1.00 74.62 155 GLY A N 1
ATOM 1191 C CA . GLY A 1 155 ? 6.685 -5.539 -24.163 1.00 74.62 155 GLY A CA 1
ATOM 1192 C C . GLY A 1 155 ? 8.125 -5.739 -23.678 1.00 74.62 155 GLY A C 1
ATOM 1193 O O . GLY A 1 155 ? 9.015 -5.863 -24.512 1.00 74.62 155 GLY A O 1
ATOM 1194 N N . GLY A 1 156 ? 8.362 -5.760 -22.360 1.00 79.69 156 GLY A N 1
ATOM 1195 C CA . GLY A 1 156 ? 9.663 -6.094 -21.770 1.00 79.69 156 GLY A CA 1
ATOM 1196 C C . GLY A 1 156 ? 10.705 -4.980 -21.875 1.00 79.69 156 GLY A C 1
ATOM 1197 O O . GLY A 1 156 ? 11.888 -5.225 -21.662 1.00 79.69 156 GLY A O 1
ATOM 1198 N N . ARG A 1 157 ? 10.288 -3.759 -22.232 1.00 84.12 157 ARG A N 1
ATOM 1199 C CA . ARG A 1 157 ? 11.190 -2.609 -22.355 1.00 84.12 157 ARG A CA 1
ATOM 1200 C C . ARG A 1 157 ? 11.387 -1.960 -20.995 1.00 84.12 157 ARG A C 1
ATOM 1202 O O . ARG A 1 157 ? 10.466 -1.889 -20.187 1.00 84.12 157 ARG A O 1
ATOM 1209 N N . GLU A 1 158 ? 12.578 -1.435 -20.773 1.00 90.31 158 GLU A N 1
ATOM 1210 C CA . GLU A 1 158 ? 12.886 -0.641 -19.593 1.00 90.31 158 GLU A CA 1
ATOM 1211 C C . GLU A 1 158 ? 12.594 0.827 -19.891 1.00 90.31 158 GLU A C 1
ATOM 1213 O O . GLU A 1 158 ? 13.226 1.419 -20.767 1.00 90.31 158 GLU A O 1
ATOM 1218 N N . ALA A 1 159 ? 11.615 1.411 -19.205 1.00 88.94 159 ALA A N 1
ATOM 1219 C CA . ALA A 1 159 ? 11.270 2.809 -19.415 1.00 88.94 159 ALA A CA 1
ATOM 1220 C C . ALA A 1 159 ? 10.618 3.407 -18.173 1.00 88.94 159 ALA A C 1
ATOM 1222 O O . ALA A 1 159 ? 9.766 2.789 -17.542 1.00 88.94 159 ALA A O 1
ATOM 1223 N N . TRP A 1 160 ? 10.991 4.644 -17.863 1.00 88.62 160 TRP A N 1
ATOM 1224 C CA . TRP A 1 160 ? 10.272 5.458 -16.896 1.00 88.62 160 TRP A CA 1
ATOM 1225 C C . TRP A 1 160 ? 8.895 5.842 -17.451 1.00 88.62 160 TRP A C 1
ATOM 1227 O O . TRP A 1 160 ? 8.826 6.293 -18.600 1.00 88.62 160 TRP A O 1
ATOM 1237 N N . PRO A 1 161 ? 7.808 5.725 -16.666 1.00 87.12 161 PRO A N 1
ATOM 1238 C CA . PRO A 1 161 ? 6.565 6.402 -17.005 1.00 87.12 161 PRO A CA 1
ATOM 1239 C C . PRO A 1 161 ? 6.798 7.921 -17.101 1.00 87.12 161 PRO A C 1
ATOM 1241 O O . PRO A 1 161 ? 7.802 8.451 -16.614 1.00 87.12 161 PRO A O 1
ATOM 1244 N N . VAL A 1 162 ? 5.893 8.646 -17.758 1.00 86.44 162 VAL A N 1
ATOM 1245 C CA . VAL A 1 162 ? 6.072 10.087 -18.001 1.00 86.44 162 VAL A CA 1
ATOM 1246 C C . VAL A 1 162 ? 6.241 10.835 -16.672 1.00 86.44 162 VAL A C 1
ATOM 1248 O O . VAL A 1 162 ? 5.427 10.713 -15.762 1.00 86.44 162 VAL A O 1
ATOM 1251 N N . GLY A 1 163 ? 7.323 11.611 -16.552 1.00 86.81 163 GLY A N 1
ATOM 1252 C CA . GLY A 1 163 ? 7.653 12.361 -15.335 1.00 86.81 163 GLY A CA 1
ATOM 1253 C C . GLY A 1 163 ? 8.352 11.546 -14.239 1.00 86.81 163 GLY A C 1
ATOM 1254 O O . GLY A 1 163 ? 8.564 12.062 -13.142 1.00 86.81 163 GLY A O 1
ATOM 1255 N N . TRP A 1 164 ? 8.708 10.285 -14.489 1.00 91.12 164 TRP A N 1
ATOM 1256 C CA . TRP A 1 164 ? 9.507 9.478 -13.567 1.00 91.12 164 TRP A CA 1
ATOM 1257 C C . TRP A 1 164 ? 10.996 9.505 -13.911 1.00 91.12 164 TRP A C 1
ATOM 1259 O O . TRP A 1 164 ? 11.390 9.720 -15.056 1.00 91.12 164 TRP A O 1
ATOM 1269 N N . HIS A 1 165 ? 11.823 9.289 -12.892 1.00 87.69 165 HIS A N 1
ATOM 1270 C CA . HIS A 1 165 ? 13.278 9.231 -12.982 1.00 87.69 165 HIS A CA 1
ATOM 1271 C C . HIS A 1 165 ? 13.842 8.464 -11.775 1.00 87.69 165 HIS A C 1
ATOM 1273 O O . HIS A 1 165 ? 13.134 8.245 -10.787 1.00 87.69 165 HIS A O 1
ATOM 1279 N N . ALA A 1 166 ? 15.127 8.106 -11.840 1.00 88.75 166 ALA A N 1
ATOM 1280 C CA . ALA A 1 166 ? 15.857 7.535 -10.706 1.00 88.75 166 ALA A CA 1
ATOM 1281 C C . ALA A 1 166 ? 15.819 8.488 -9.497 1.00 88.75 166 ALA A C 1
ATOM 1283 O O . ALA A 1 166 ? 15.918 9.706 -9.672 1.00 88.75 166 ALA A O 1
ATOM 1284 N N . GLY A 1 167 ? 15.652 7.963 -8.284 1.00 83.19 167 GLY A N 1
ATOM 1285 C CA . GLY A 1 167 ? 15.498 8.773 -7.067 1.00 83.19 167 GLY A CA 1
ATOM 1286 C C . GLY A 1 167 ? 14.081 9.274 -6.765 1.00 83.19 167 GLY A C 1
ATOM 1287 O O . GLY A 1 167 ? 13.851 9.848 -5.699 1.00 83.19 167 GLY A O 1
ATOM 1288 N N . ARG A 1 168 ? 13.102 9.094 -7.666 1.00 87.12 168 ARG A N 1
ATOM 1289 C CA . ARG A 1 168 ? 11.716 9.501 -7.380 1.00 87.12 168 ARG A CA 1
ATOM 1290 C C . ARG A 1 168 ? 11.123 8.615 -6.279 1.00 87.12 168 ARG A C 1
ATOM 1292 O O . ARG A 1 168 ? 11.278 7.403 -6.295 1.00 87.12 168 ARG A O 1
ATOM 1299 N N . ARG A 1 169 ? 10.397 9.197 -5.324 1.00 87.69 169 ARG A N 1
ATOM 1300 C CA . ARG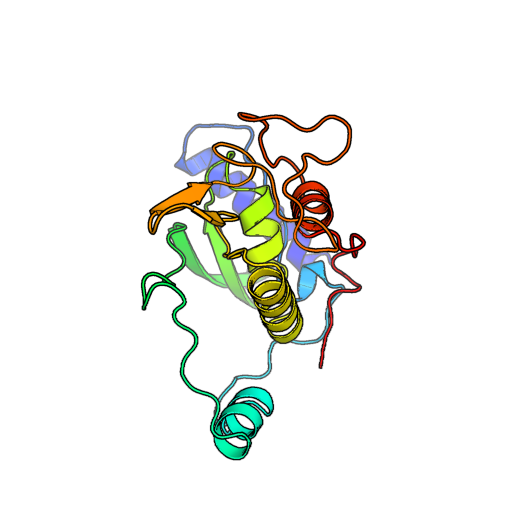 A 1 169 ? 9.719 8.427 -4.267 1.00 87.69 169 ARG A CA 1
ATOM 1301 C C . ARG A 1 169 ? 8.330 7.972 -4.715 1.00 87.69 169 ARG A C 1
ATOM 1303 O O . ARG A 1 169 ? 7.643 8.693 -5.435 1.00 87.69 169 ARG A O 1
ATOM 1310 N N . ILE A 1 170 ? 7.919 6.799 -4.237 1.00 93.06 170 ILE A N 1
ATOM 1311 C CA . ILE A 1 170 ? 6.528 6.335 -4.289 1.00 93.06 170 ILE A CA 1
ATOM 1312 C C . ILE A 1 170 ? 5.805 7.013 -3.125 1.00 93.06 170 ILE A C 1
ATOM 1314 O O . ILE A 1 170 ? 6.098 6.715 -1.968 1.00 93.06 170 ILE A O 1
ATOM 1318 N N . LEU A 1 171 ? 4.917 7.959 -3.422 1.00 92.50 171 LEU A N 1
ATOM 1319 C CA . LEU A 1 171 ? 4.247 8.772 -2.402 1.00 92.50 171 LEU A CA 1
ATOM 1320 C C . LEU A 1 171 ? 2.773 8.407 -2.250 1.00 92.50 171 LEU A C 1
ATOM 1322 O O . LEU A 1 171 ? 2.196 8.630 -1.189 1.00 92.50 171 LEU A O 1
ATOM 1326 N N . ARG A 1 172 ? 2.166 7.839 -3.293 1.00 95.12 172 ARG A N 1
ATOM 1327 C CA . ARG A 1 172 ? 0.749 7.474 -3.316 1.00 95.12 172 ARG A CA 1
ATOM 1328 C C . ARG A 1 172 ? 0.553 6.049 -3.815 1.00 95.12 172 ARG A C 1
ATOM 1330 O O . ARG A 1 172 ? 1.450 5.462 -4.417 1.00 95.12 172 ARG A O 1
ATOM 1337 N N . GLN A 1 173 ? -0.626 5.483 -3.576 1.00 96.50 173 GLN A N 1
ATOM 1338 C CA . GLN A 1 173 ? -0.923 4.122 -4.022 1.00 96.50 173 GLN A CA 1
ATOM 1339 C C . GLN A 1 173 ? -0.877 4.029 -5.549 1.00 96.50 173 GLN A C 1
ATOM 1341 O O . GLN A 1 173 ? -0.272 3.106 -6.078 1.00 96.50 173 GLN A O 1
ATOM 1346 N N . GLU A 1 174 ? -1.439 5.017 -6.245 1.00 96.25 174 GLU A N 1
ATOM 1347 C CA . GLU A 1 174 ? -1.478 5.173 -7.703 1.00 96.25 174 GLU A CA 1
ATOM 1348 C C . GLU A 1 174 ? -0.100 5.020 -8.340 1.00 96.25 174 GLU A C 1
ATOM 1350 O O . GLU A 1 174 ? 0.029 4.384 -9.383 1.00 96.25 174 GLU A O 1
ATOM 1355 N N . ASP A 1 175 ? 0.930 5.544 -7.677 1.00 95.88 175 ASP A N 1
ATOM 1356 C CA . ASP A 1 175 ? 2.310 5.486 -8.142 1.00 95.88 175 ASP A CA 1
ATOM 1357 C C . ASP A 1 175 ? 2.781 4.017 -8.277 1.00 95.88 175 ASP A C 1
ATOM 1359 O O . ASP A 1 175 ? 3.478 3.663 -9.227 1.00 95.88 175 ASP A O 1
ATOM 1363 N N . VAL A 1 176 ? 2.344 3.122 -7.378 1.00 95.81 176 VAL A N 1
ATOM 1364 C CA . VAL A 1 176 ? 2.630 1.674 -7.449 1.00 95.81 176 VAL A CA 1
ATOM 1365 C C . VAL A 1 176 ? 1.956 1.038 -8.667 1.00 95.81 176 VAL A C 1
ATOM 1367 O O . VAL A 1 176 ? 2.562 0.219 -9.356 1.00 95.81 176 VAL A O 1
ATOM 1370 N N . PHE A 1 177 ? 0.709 1.415 -8.950 1.00 95.75 177 PHE A N 1
ATOM 1371 C CA . PHE A 1 177 ? -0.054 0.891 -10.088 1.00 95.75 177 PHE A CA 1
ATOM 1372 C C . PHE A 1 177 ? 0.518 1.371 -11.423 1.00 95.75 177 PHE A C 1
ATOM 1374 O O . PHE A 1 177 ? 0.664 0.573 -12.350 1.00 95.75 177 PHE A O 1
ATOM 1381 N N . GLU A 1 178 ? 0.914 2.643 -11.491 1.00 94.31 178 GLU A N 1
ATOM 1382 C CA . GLU A 1 178 ? 1.575 3.235 -12.653 1.00 94.31 178 GLU A CA 1
ATOM 1383 C C . GLU A 1 178 ? 2.889 2.509 -12.976 1.00 94.31 178 GLU A C 1
ATOM 1385 O O . GLU A 1 178 ? 3.103 2.107 -14.121 1.00 94.31 178 GLU A O 1
ATOM 1390 N N . LEU A 1 179 ? 3.729 2.249 -11.964 1.00 94.31 179 LEU A N 1
ATOM 1391 C CA . LEU A 1 179 ? 4.975 1.490 -12.127 1.00 94.31 179 LEU A CA 1
ATOM 1392 C C . LEU A 1 179 ? 4.745 0.047 -12.586 1.00 94.31 179 LEU A C 1
ATOM 1394 O O . LEU A 1 179 ? 5.548 -0.487 -13.347 1.00 94.31 179 LEU A O 1
ATOM 1398 N N . LEU A 1 180 ? 3.658 -0.586 -12.141 1.00 94.12 180 LEU A N 1
ATOM 1399 C CA . LEU A 1 180 ? 3.269 -1.937 -12.558 1.00 94.12 180 LEU A CA 1
ATOM 1400 C C . LEU A 1 180 ? 2.576 -1.973 -13.931 1.00 94.12 180 LEU A C 1
ATOM 1402 O O . LEU A 1 180 ? 2.280 -3.060 -14.437 1.00 94.12 180 LEU A O 1
ATOM 1406 N N . GLY A 1 181 ? 2.304 -0.812 -14.534 1.00 92.44 181 GLY A N 1
ATOM 1407 C CA . GLY A 1 181 ? 1.633 -0.703 -15.826 1.00 92.44 181 GLY A CA 1
ATOM 1408 C C . GLY A 1 181 ? 0.180 -1.183 -15.805 1.00 92.44 181 GLY A C 1
ATOM 1409 O O . GLY A 1 181 ? -0.314 -1.671 -16.824 1.00 92.44 181 GLY A O 1
ATOM 1410 N N . VAL A 1 182 ? -0.499 -1.081 -14.659 1.00 93.50 182 VAL A N 1
ATOM 1411 C CA . VAL A 1 182 ? -1.908 -1.470 -14.489 1.00 93.50 182 VAL A CA 1
ATOM 1412 C C . VAL A 1 182 ? -2.755 -0.268 -14.069 1.00 93.50 182 VAL A C 1
ATOM 1414 O O . VAL A 1 182 ? -2.253 0.623 -13.388 1.00 93.50 182 VAL A O 1
ATOM 1417 N N . PRO A 1 183 ? -4.048 -0.215 -14.439 1.00 95.31 183 PRO A N 1
ATOM 1418 C CA . PRO A 1 183 ? -4.930 0.844 -13.967 1.00 95.31 183 PRO A CA 1
ATOM 1419 C C . PRO A 1 183 ? -5.030 0.841 -12.441 1.00 95.31 183 PRO A C 1
ATOM 1421 O O . PRO A 1 183 ? -5.189 -0.221 -11.828 1.00 95.31 183 PRO A O 1
ATOM 1424 N N . TYR A 1 184 ? -4.984 2.031 -11.843 1.00 96.69 184 TYR A N 1
ATOM 1425 C CA . TYR A 1 184 ? -5.295 2.192 -10.430 1.00 96.69 184 TYR A CA 1
ATOM 1426 C C . TYR A 1 184 ? -6.727 1.729 -10.147 1.00 96.69 184 TYR A C 1
ATOM 1428 O O . TYR A 1 184 ? -7.639 1.937 -10.950 1.00 96.69 184 TYR A O 1
ATOM 1436 N N . ARG A 1 185 ? -6.909 1.085 -8.995 1.00 95.06 185 ARG A N 1
ATOM 1437 C CA . ARG A 1 185 ? -8.218 0.699 -8.475 1.00 95.06 185 ARG A CA 1
ATOM 1438 C C . ARG A 1 185 ? -8.377 1.242 -7.073 1.00 95.06 185 ARG A C 1
ATOM 1440 O O . ARG A 1 185 ? -7.493 1.032 -6.236 1.00 95.06 185 ARG A O 1
ATOM 1447 N N . GLU A 1 186 ? -9.518 1.859 -6.803 1.00 95.75 186 GLU A N 1
ATOM 1448 C CA . GLU A 1 186 ? -9.853 2.289 -5.452 1.00 95.75 186 GLU A CA 1
ATOM 1449 C C . GLU A 1 186 ? -9.945 1.086 -4.510 1.00 95.75 186 GLU A C 1
ATOM 1451 O O . GLU A 1 186 ? -10.268 -0.013 -4.966 1.00 95.75 186 GLU A O 1
ATOM 1456 N N . PRO A 1 187 ? -9.679 1.244 -3.201 1.00 95.25 187 PRO A N 1
ATOM 1457 C CA . PRO A 1 187 ? -9.774 0.157 -2.227 1.00 95.25 187 PRO A CA 1
ATOM 1458 C C . PRO A 1 187 ? -11.054 -0.689 -2.340 1.00 95.25 187 PRO A C 1
ATOM 1460 O O . PRO A 1 187 ? -10.979 -1.919 -2.307 1.00 95.25 187 PRO A O 1
ATOM 1463 N N . ALA A 1 188 ? -12.215 -0.056 -2.543 1.00 93.69 188 ALA A N 1
ATOM 1464 C CA . ALA A 1 188 ? -13.503 -0.739 -2.702 1.00 93.69 188 ALA A CA 1
ATOM 1465 C C . ALA A 1 188 ? -13.545 -1.712 -3.901 1.00 93.69 188 ALA A C 1
ATOM 1467 O O . ALA A 1 188 ? -14.196 -2.757 -3.831 1.00 93.69 188 ALA A O 1
ATOM 1468 N N . ASP A 1 189 ? -12.767 -1.437 -4.951 1.00 93.94 189 ASP A N 1
ATOM 1469 C CA . ASP A 1 189 ? -12.687 -2.229 -6.185 1.00 93.94 189 ASP A CA 1
ATOM 1470 C C . ASP A 1 189 ? -11.617 -3.338 -6.135 1.00 93.94 189 ASP A C 1
ATOM 1472 O O . ASP A 1 189 ? -11.312 -3.983 -7.149 1.00 93.94 189 ASP A O 1
ATOM 1476 N N . ARG A 1 190 ? -11.018 -3.569 -4.957 1.00 93.44 190 ARG A N 1
ATOM 1477 C CA . ARG A 1 190 ? -9.979 -4.593 -4.710 1.00 93.44 190 ARG A CA 1
ATOM 1478 C C . ARG A 1 190 ? -10.511 -5.832 -3.988 1.00 93.44 190 ARG A C 1
ATOM 1480 O O . ARG A 1 190 ? -9.738 -6.662 -3.491 1.00 93.44 190 ARG A O 1
ATOM 1487 N N . ASN A 1 191 ? -11.832 -5.963 -3.895 1.00 88.62 191 ASN A N 1
ATOM 1488 C CA . ASN A 1 191 ? -12.483 -7.160 -3.378 1.00 88.62 191 ASN A CA 1
ATOM 1489 C C . ASN A 1 191 ? -12.448 -8.258 -4.449 1.00 88.62 191 ASN A C 1
ATOM 1491 O O . ASN A 1 191 ? -13.142 -8.183 -5.460 1.00 88.62 191 ASN A O 1
ATOM 1495 N N . CYS A 1 192 ? -11.613 -9.272 -4.225 1.00 81.50 192 CYS A N 1
ATOM 1496 C CA . CYS A 1 192 ? -11.552 -10.470 -5.053 1.00 81.50 192 CYS A CA 1
ATOM 1497 C C . CYS A 1 192 ? -12.021 -11.678 -4.231 1.00 81.50 192 CYS A C 1
ATOM 1499 O O . CYS A 1 192 ? -11.661 -11.748 -3.051 1.00 81.50 192 CYS A O 1
ATOM 1501 N N . PRO A 1 193 ? -12.790 -12.599 -4.838 1.00 63.84 193 PRO A N 1
ATOM 1502 C CA . PRO A 1 193 ? -13.215 -13.836 -4.189 1.00 63.84 193 PRO A CA 1
ATOM 1503 C C . PRO A 1 193 ? -12.049 -14.779 -3.837 1.00 63.84 193 PRO A C 1
ATOM 1505 O O . PRO A 1 193 ? -10.906 -14.585 -4.324 1.00 63.84 193 PRO A O 1
#

InterPro domains:
  IPR002008 DNA polymerase family X, beta-like [PR00870] (89-97)
  IPR002008 DNA polymerase family X, beta-like [PR00870] (104-111)
  IPR002008 DNA polymerase family X, beta-like [PR00870] (173-190)
  IPR022312 DNA polymerase family X [PTHR11276] (22-192)
  IPR029398 DNA polymerase beta, thumb domain [PF14791] (104-191)
  IPR037160 DNA polymerase, thumb domain superfamily [G3DSA:3.30.210.10] (107-190)
  IPR043519 Nucleotidyltransferase superfamily [G3DSA:3.30.460.10] (1-106)
  IPR043519 Nucleotidyltransferase superfamily [SSF81301] (21-192)

pLDDT: mean 81.74, std 17.19, range [30.69, 96.75]